Protein AF-A0AAV2SI05-F1 (afdb_monomer)

Mean predicted aligned error: 6.21 Å

InterPro domains:
  IPR000477 Reverse transcriptase domain [PF00078] (10-136)
  IPR000477 Reverse transcriptase domain [PS50878] (1-136)
  IPR043502 DNA/RNA polymerase superfamily [SSF56672] (26-183)

Foldseek 3Di:
DDQQPQDWDWDADPNDIDDIDGDNDAGDPPDPCRQVVQCVLCVCLVVLDPQWDWDDDRPDIDTDHDDPDQVCRQVVVQVSVQSSVVVCVVSVHDDPQVLAAAEAAD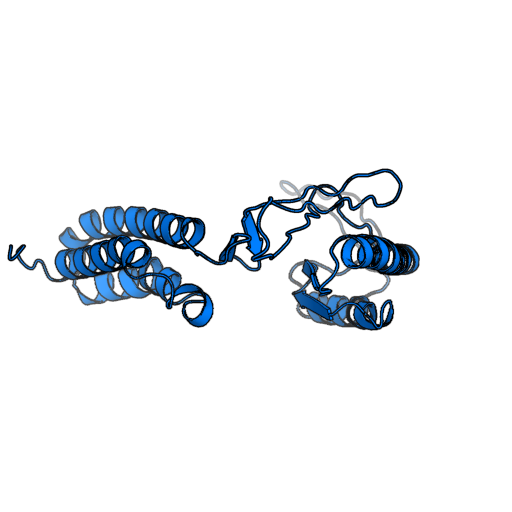PDPDPDDHFHADPNRTHHYDQWDQDPNQIAGSDRQSLVRLVVLLVQLVVLLVVLLVCLVPDALVVSVVSCVPRRVCSCVVVCVRNVPHDPVSCVSVVVSVVSSVCSSVVDDDDD

Radius of gyration: 23.99 Å; Cα contacts (8 Å, |Δi|>4): 205; chains: 1; bounding box: 52×50×66 Å

Secondary structure (DSSP, 8-state):
--SSSS-EE--EETTEEPPPEE--SS--TT-SSHHHHHHHHHGGGGGG-SSSEEEEETTEEEEE---SSHHHHHHHHHHHHHHHHHHHHHTTPPP-TTT-EE------TT------EETTEEPEE-SEEEETTEEEETT---HHHHHHHHHHHHHHHHHHHHHTTTS-HHHHHHHHIIIIIHHHHTTHHHHTTS-HHHHHHHHHHHHHHHHHHHT-----

pLDDT: mean 91.64, std 6.76, range [40.84, 97.75]

Sequence (220 aa):
MNFLKDRRYFVSVNGYLSDEKLSNIGVPQGSTLGPLSFLLYVNDITNCSQMLKFILFADDTTVLYENSNIIKLNDTLVNEINKVFEWFSANKLLLNLSKTNAMLFSNKRGNPKLEINIHNTPIEEKEVVTFLGVEIDNKLLWKNHIQHVCNKISKSIGILCYLRHHFPIDILRTIYMSLIYSYLNYCNVVWGSAYACHLKPLITLQKKSIRIMTKSLFNE

Organism: Meganyctiphanes norvegica (NCBI:txid48144)

Nearest PDB structures (foldseek):
  4z31-assembly1_B  TM=1.716E-01  e=8.130E+00  Homo sapiens

Structure (mmCIF, N/CA/C/O backbone):
data_AF-A0AAV2SI05-F1
#
_entry.id   AF-A0AAV2SI05-F1
#
loop_
_atom_site.group_PDB
_atom_site.id
_atom_site.type_symbol
_atom_site.label_atom_id
_atom_site.label_alt_id
_atom_site.label_comp_id
_atom_site.label_asym_id
_atom_site.label_entity_id
_atom_site.label_seq_id
_atom_site.pdbx_PDB_ins_code
_atom_site.Cartn_x
_atom_site.Cartn_y
_atom_site.Cartn_z
_atom_site.occupancy
_atom_site.B_iso_or_equiv
_atom_site.auth_seq_id
_atom_site.auth_comp_id
_atom_site.auth_asym_id
_atom_site.auth_atom_id
_atom_site.pdbx_PDB_model_num
ATOM 1 N N . MET A 1 1 ? -23.099 13.194 -26.862 1.00 52.00 1 MET A N 1
ATOM 2 C CA . MET A 1 1 ? -21.957 13.641 -26.036 1.00 52.00 1 MET A CA 1
ATOM 3 C C . MET A 1 1 ? -20.887 12.564 -26.125 1.00 52.00 1 MET A C 1
ATOM 5 O O . MET A 1 1 ? -21.181 11.426 -25.786 1.00 52.00 1 MET A O 1
ATOM 9 N N . ASN A 1 2 ? -19.716 12.864 -26.689 1.00 70.50 2 ASN A N 1
ATOM 10 C CA . ASN A 1 2 ? -18.633 11.886 -26.807 1.00 70.50 2 ASN A CA 1
ATOM 11 C C . ASN A 1 2 ? -17.783 11.948 -25.527 1.00 70.50 2 ASN A C 1
ATOM 13 O O . ASN A 1 2 ? -17.306 13.018 -25.166 1.00 70.50 2 ASN A O 1
ATOM 17 N N . PHE A 1 3 ? -17.626 10.832 -24.811 1.00 80.31 3 PHE A N 1
ATOM 18 C CA . PHE A 1 3 ? -16.961 10.820 -23.499 1.00 80.31 3 PHE A CA 1
ATOM 19 C C . PHE A 1 3 ? -15.472 11.219 -23.564 1.00 80.31 3 PHE A C 1
ATOM 21 O O . PHE A 1 3 ? -14.921 11.734 -22.589 1.00 80.31 3 PHE A O 1
ATOM 28 N N . LEU A 1 4 ? -14.821 11.009 -24.713 1.00 82.19 4 LEU A N 1
ATOM 29 C CA . LEU A 1 4 ? -13.381 11.233 -24.893 1.00 82.19 4 LEU A CA 1
ATOM 30 C C . LEU A 1 4 ? -13.039 12.367 -25.869 1.00 82.19 4 LEU A C 1
ATOM 32 O O . LEU A 1 4 ? -11.867 12.703 -26.004 1.00 82.19 4 LEU A O 1
ATOM 36 N N . LYS A 1 5 ? -14.024 12.955 -26.557 1.00 84.50 5 LYS A N 1
ATOM 37 C CA . LYS A 1 5 ? -13.781 13.978 -27.587 1.00 84.50 5 LYS A CA 1
ATOM 38 C C . LYS A 1 5 ? -14.618 15.222 -27.362 1.00 84.50 5 LYS A C 1
ATOM 40 O O . LYS A 1 5 ? -15.747 15.137 -26.887 1.00 84.50 5 LYS A O 1
ATOM 45 N N . ASP A 1 6 ? -14.041 16.349 -27.755 1.00 85.75 6 ASP A N 1
ATOM 46 C CA . ASP A 1 6 ? -14.664 17.669 -27.796 1.00 85.75 6 ASP A CA 1
ATOM 47 C C . ASP A 1 6 ? -15.253 18.113 -26.455 1.00 85.75 6 ASP A C 1
ATOM 49 O O . ASP A 1 6 ? -16.243 18.844 -26.393 1.00 85.75 6 ASP A O 1
ATOM 53 N N . ARG A 1 7 ? -14.636 17.666 -25.354 1.00 86.50 7 ARG A N 1
ATOM 54 C CA . ARG A 1 7 ? -15.059 18.083 -24.021 1.00 86.50 7 ARG A CA 1
ATOM 55 C C . ARG A 1 7 ? -14.566 19.482 -23.748 1.00 86.50 7 ARG A C 1
ATOM 57 O O . ARG A 1 7 ? -13.405 19.809 -24.003 1.00 86.50 7 ARG A O 1
ATOM 64 N N . ARG A 1 8 ? -15.436 20.265 -23.135 1.00 88.00 8 ARG A N 1
ATOM 65 C CA . ARG A 1 8 ? -15.140 21.627 -22.748 1.00 88.00 8 ARG A CA 1
ATOM 66 C C . ARG A 1 8 ? -15.340 21.820 -21.254 1.00 88.00 8 ARG A C 1
ATOM 68 O O . ARG A 1 8 ? -16.172 21.147 -20.649 1.00 88.00 8 ARG A O 1
ATOM 75 N N . TYR A 1 9 ? -14.529 22.681 -20.660 1.00 87.31 9 TYR A N 1
ATOM 76 C CA . TYR A 1 9 ? -14.551 22.968 -19.233 1.00 87.31 9 TYR A CA 1
ATOM 77 C C . TYR A 1 9 ? -14.381 24.465 -18.997 1.00 87.31 9 TYR A C 1
ATOM 79 O O . TYR A 1 9 ? -13.667 25.151 -19.727 1.00 87.31 9 TYR A O 1
ATOM 87 N N . PHE A 1 10 ? -15.034 24.950 -17.951 1.00 91.81 10 PHE A N 1
ATOM 88 C CA . PHE A 1 10 ? -14.929 26.308 -17.434 1.00 91.81 10 PHE A CA 1
ATOM 89 C C . PHE A 1 10 ? -14.977 26.236 -15.904 1.00 91.81 10 PHE A C 1
ATOM 91 O O . PHE A 1 10 ? -15.382 25.221 -15.330 1.00 91.81 10 PHE A O 1
ATOM 98 N N . VAL A 1 11 ? -14.548 27.298 -15.234 1.00 91.44 11 VAL A N 1
ATOM 99 C CA . VAL A 1 11 ? -14.574 27.411 -13.773 1.00 91.44 11 VAL A CA 1
ATOM 100 C C . VAL A 1 11 ? -15.622 28.448 -13.386 1.00 91.44 11 VAL A C 1
ATOM 102 O O . VAL A 1 11 ? -15.697 29.505 -14.004 1.00 91.44 11 VAL A O 1
ATOM 105 N N . SER A 1 12 ? -16.424 28.147 -12.364 1.00 94.00 12 SER A N 1
ATOM 106 C CA . SER A 1 12 ? -17.393 29.077 -11.780 1.00 94.00 12 SER A CA 1
ATOM 107 C C . SER A 1 12 ? -16.988 29.413 -10.348 1.00 94.00 12 SER A C 1
ATOM 109 O O . SER A 1 12 ? -16.947 28.518 -9.502 1.00 94.00 12 SER A O 1
ATOM 111 N N . VAL A 1 13 ? -16.716 30.687 -10.060 1.00 94.56 13 VAL A N 1
ATOM 112 C CA . VAL A 1 13 ? -16.402 31.175 -8.705 1.00 94.56 13 VAL A CA 1
ATOM 113 C C . VAL A 1 13 ? -17.284 32.377 -8.395 1.00 94.56 13 VAL A C 1
ATOM 115 O O . VAL A 1 13 ? -17.245 33.374 -9.107 1.00 94.56 13 VAL A O 1
ATOM 118 N N . ASN A 1 14 ? -18.082 32.295 -7.327 1.00 93.00 14 ASN A N 1
ATOM 119 C CA . ASN A 1 14 ? -18.960 33.382 -6.866 1.00 93.00 14 ASN A CA 1
ATOM 120 C C . ASN A 1 14 ? -19.858 33.984 -7.969 1.00 93.00 14 ASN A C 1
ATOM 122 O O . ASN A 1 14 ? -20.080 35.190 -8.001 1.00 93.00 14 ASN A O 1
ATOM 126 N N . GLY A 1 15 ? -20.356 33.150 -8.886 1.00 91.44 15 GLY A N 1
ATOM 127 C CA . GLY A 1 15 ? -21.217 33.580 -9.994 1.00 91.44 15 GLY A CA 1
ATOM 128 C C . GLY A 1 15 ? -20.479 34.122 -11.223 1.00 91.44 15 GLY A C 1
ATOM 129 O O . GLY A 1 15 ? -21.126 34.396 -12.229 1.00 91.44 15 GLY A O 1
ATOM 130 N N . TYR A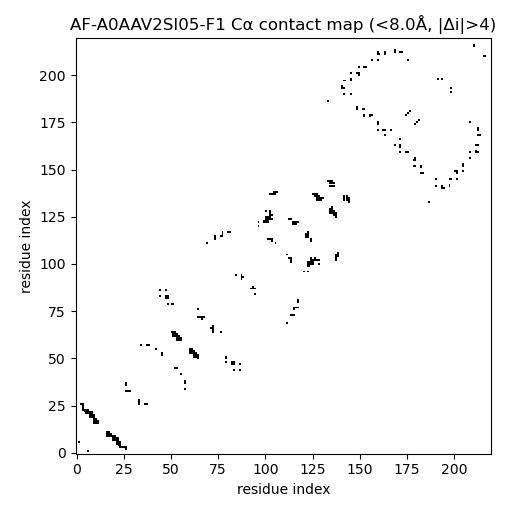 1 16 ? -19.148 34.227 -11.183 1.00 92.88 16 TYR A N 1
ATOM 131 C CA . TYR A 1 16 ? -18.326 34.557 -12.348 1.00 92.88 16 TYR A CA 1
ATOM 132 C C .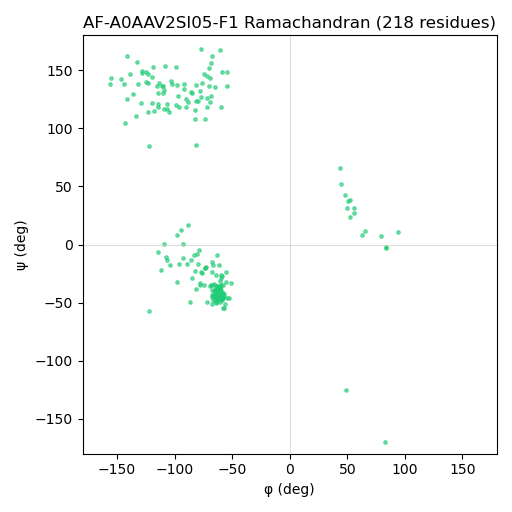 TYR A 1 16 ? -17.861 33.284 -13.050 1.00 92.88 16 TYR A C 1
ATOM 134 O O . TYR A 1 16 ? -17.380 32.351 -12.400 1.00 92.88 16 TYR A O 1
ATOM 142 N N . LEU A 1 17 ? -17.983 33.267 -14.376 1.00 95.06 17 LEU A N 1
ATOM 143 C CA . LEU A 1 17 ? -17.545 32.169 -15.234 1.00 95.06 17 LEU A CA 1
ATOM 144 C C . LEU A 1 17 ? -16.221 32.528 -15.912 1.00 95.06 17 LEU A C 1
ATOM 146 O O . LEU A 1 17 ? -16.045 33.655 -16.371 1.00 95.06 17 LEU A O 1
ATOM 150 N N . SER A 1 18 ? -15.301 31.568 -15.985 1.00 95.12 18 SER A N 1
ATOM 151 C CA . SER A 1 18 ? -14.116 31.678 -16.837 1.00 95.12 18 SER A CA 1
ATOM 152 C C . SER A 1 18 ? -14.460 31.422 -18.304 1.00 95.12 18 SER A C 1
ATOM 154 O O . SER A 1 18 ? -15.494 30.831 -18.615 1.00 95.12 18 SER A O 1
ATOM 156 N N . ASP A 1 19 ? -13.516 31.731 -19.192 1.00 94.75 19 ASP A N 1
ATOM 157 C CA . ASP A 1 19 ? -13.572 31.259 -20.573 1.00 94.75 19 ASP A CA 1
ATOM 158 C C . ASP A 1 19 ? -13.609 29.728 -20.642 1.00 94.75 19 ASP A C 1
ATOM 160 O O . ASP A 1 19 ? -13.033 29.016 -19.805 1.00 94.75 19 ASP A O 1
ATOM 164 N N . GLU A 1 20 ? -14.285 29.232 -21.674 1.00 92.44 20 GLU A N 1
ATOM 165 C CA . GLU A 1 20 ? -14.395 27.814 -21.972 1.00 92.44 20 GLU A CA 1
ATOM 166 C C . GLU A 1 20 ? -13.110 27.303 -22.645 1.00 92.44 20 GLU A C 1
ATOM 168 O O . GLU A 1 20 ? -12.601 27.896 -23.598 1.00 92.44 20 GLU A O 1
ATOM 173 N N . LYS A 1 21 ? -12.582 26.172 -22.169 1.00 90.44 21 LYS A N 1
ATOM 174 C CA . LYS A 1 21 ? -11.403 25.508 -22.741 1.00 90.44 21 LYS A CA 1
ATOM 175 C C . LYS A 1 21 ? -11.733 24.105 -23.219 1.00 90.44 21 LYS A C 1
ATOM 177 O O . LYS A 1 21 ? -12.500 23.389 -22.586 1.00 90.44 21 LYS A O 1
ATOM 182 N N . LEU A 1 22 ? -11.108 23.693 -24.318 1.00 89.62 22 LEU A N 1
ATOM 183 C CA . LEU A 1 22 ? -11.207 22.343 -24.871 1.00 89.62 22 LEU A CA 1
ATOM 184 C C . LEU A 1 22 ? -10.193 21.408 -24.186 1.00 89.62 22 LEU A C 1
ATOM 186 O O . LEU A 1 22 ? -9.011 21.741 -24.114 1.00 89.62 22 LEU A O 1
ATOM 190 N N . SER A 1 23 ? -10.620 20.232 -23.714 1.00 83.75 23 SER A N 1
ATOM 191 C CA . SER A 1 23 ? -9.721 19.169 -23.232 1.00 83.75 23 SER A CA 1
ATOM 192 C C . SER A 1 23 ? -10.112 17.804 -23.786 1.00 83.75 23 SER A C 1
ATOM 194 O O . SER A 1 23 ? -11.084 17.172 -23.363 1.00 83.75 23 SER A O 1
ATOM 196 N N . ASN A 1 24 ? -9.253 17.309 -24.672 1.00 84.06 24 ASN A N 1
ATOM 197 C CA . ASN A 1 24 ? -9.333 15.966 -25.241 1.00 84.06 24 ASN A CA 1
ATOM 198 C C . ASN A 1 24 ? -8.409 14.964 -24.522 1.00 84.06 24 ASN A C 1
ATOM 200 O O . ASN A 1 24 ? -8.237 13.847 -24.997 1.00 84.06 24 ASN A O 1
ATOM 204 N N . ILE A 1 25 ? -7.792 15.353 -23.398 1.00 85.38 25 ILE A N 1
ATOM 205 C CA . ILE A 1 25 ? -6.834 14.525 -22.652 1.00 85.38 25 ILE A CA 1
ATOM 206 C C . ILE A 1 25 ? -7.410 14.197 -21.272 1.00 85.38 25 ILE A C 1
ATOM 208 O O . ILE A 1 25 ? -7.980 15.056 -20.600 1.00 85.38 25 ILE A O 1
ATOM 212 N N . GLY A 1 26 ? -7.271 12.938 -20.854 1.00 85.12 26 GLY A N 1
ATOM 213 C CA . GLY A 1 26 ? -7.732 12.438 -19.557 1.00 85.12 26 GLY A CA 1
ATOM 214 C C . GLY A 1 26 ? -9.214 12.065 -19.528 1.00 85.12 26 GLY A C 1
ATOM 215 O O . GLY A 1 26 ? -9.892 12.027 -20.557 1.00 85.12 26 GLY A O 1
ATOM 216 N N . VAL A 1 27 ? -9.739 11.802 -18.337 1.00 87.75 27 VAL A N 1
ATOM 217 C CA . VAL A 1 27 ? -11.154 11.481 -18.089 1.00 87.75 27 VAL A CA 1
ATOM 218 C C . VAL A 1 27 ? -11.700 12.385 -16.982 1.00 87.75 27 VAL A C 1
ATOM 220 O O . VAL A 1 27 ? -10.930 12.779 -16.107 1.00 87.75 27 VAL A O 1
ATOM 223 N N . PRO A 1 28 ? -12.997 12.746 -16.979 1.00 85.12 28 PRO A N 1
ATOM 224 C CA . PRO A 1 28 ? -13.541 13.610 -15.939 1.00 85.12 28 PRO A CA 1
ATOM 225 C C . PRO A 1 28 ? -13.559 12.873 -14.595 1.00 85.12 28 PRO A C 1
ATOM 227 O O . PRO A 1 28 ? -14.108 11.770 -14.493 1.00 85.12 28 PRO A O 1
ATOM 230 N N . GLN A 1 29 ? -12.984 13.480 -13.557 1.00 83.69 29 GLN A N 1
ATOM 231 C CA . GLN A 1 29 ? -13.033 12.928 -12.205 1.00 83.69 29 GLN A CA 1
ATOM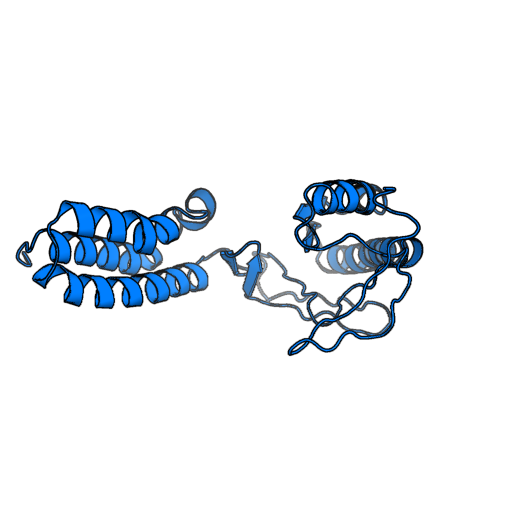 232 C C . GLN A 1 29 ? -14.485 12.911 -11.700 1.00 83.69 29 GLN A C 1
ATOM 234 O O . GLN A 1 29 ? -15.229 13.867 -11.900 1.00 83.69 29 GLN A O 1
ATOM 239 N N . GLY A 1 30 ? -14.903 11.804 -11.084 1.00 85.25 30 GLY A N 1
ATOM 240 C CA . GLY A 1 30 ? -16.292 11.597 -10.653 1.00 85.25 30 GLY A CA 1
ATOM 241 C C . GLY A 1 30 ? -17.230 11.077 -11.748 1.00 85.25 30 GLY A C 1
ATOM 242 O O . GLY A 1 30 ? -18.391 10.793 -11.465 1.00 85.25 30 GLY A O 1
ATOM 243 N N . SER A 1 31 ? -16.746 10.899 -12.984 1.00 89.00 31 SER A N 1
ATOM 244 C CA . SER A 1 31 ? -17.521 10.211 -14.021 1.00 89.00 31 SER A CA 1
ATOM 245 C C . SER A 1 31 ? -17.556 8.696 -13.798 1.00 89.00 31 SER A C 1
ATOM 247 O O . SER A 1 31 ? -16.581 8.095 -13.349 1.00 89.00 31 SER A O 1
ATOM 249 N N . THR A 1 32 ? -18.667 8.061 -14.176 1.00 88.88 32 THR A N 1
ATOM 250 C CA . THR A 1 32 ? -18.847 6.602 -14.082 1.00 88.88 32 THR A CA 1
ATOM 251 C C . THR A 1 32 ? -17.943 5.827 -15.046 1.00 88.88 32 THR A C 1
ATOM 253 O O . THR A 1 32 ? -17.448 4.760 -14.699 1.00 88.88 32 THR A O 1
ATOM 256 N N . LEU A 1 33 ? -17.687 6.369 -16.243 1.00 90.19 33 LEU A N 1
ATOM 257 C CA . LEU A 1 33 ? -16.847 5.738 -17.273 1.00 90.19 33 LEU A CA 1
ATOM 258 C C . LEU A 1 33 ? -15.350 6.035 -17.124 1.00 90.19 33 LEU A C 1
ATOM 260 O O . LEU A 1 33 ? -14.535 5.373 -17.772 1.00 90.19 33 LEU A O 1
ATOM 264 N N . GLY A 1 34 ? -14.976 7.016 -16.298 1.00 91.12 34 GLY A N 1
ATOM 265 C CA . GLY A 1 34 ? -13.585 7.419 -16.098 1.00 91.12 34 GLY A CA 1
ATOM 266 C C . GLY A 1 34 ? -12.694 6.269 -15.624 1.00 91.12 34 GLY A C 1
ATOM 267 O O . GLY A 1 34 ? -11.723 5.966 -16.319 1.00 91.12 34 GLY A O 1
ATOM 268 N N . PRO A 1 35 ? -13.040 5.578 -14.518 1.00 92.88 35 PRO A N 1
ATOM 269 C CA . PRO A 1 35 ? -12.254 4.454 -14.014 1.00 92.88 35 PRO A CA 1
ATOM 270 C C . PRO A 1 35 ? -12.078 3.331 -15.041 1.00 92.88 35 PRO A C 1
ATOM 272 O O . PRO A 1 35 ? -10.963 2.870 -15.256 1.00 92.88 35 PRO A O 1
ATOM 275 N N . LEU A 1 36 ? -13.152 2.932 -15.733 1.00 91.88 36 LEU A N 1
ATOM 276 C CA . LEU A 1 36 ? -13.086 1.880 -16.751 1.00 91.88 36 LEU A CA 1
ATOM 277 C C . LEU A 1 36 ? -12.177 2.275 -17.922 1.00 91.88 36 LEU A C 1
ATOM 279 O O . LEU A 1 36 ? -11.349 1.480 -18.356 1.00 91.88 36 LEU A O 1
ATOM 283 N N . SER A 1 37 ? -12.319 3.506 -18.416 1.00 91.31 37 SER A N 1
ATOM 284 C CA . SER A 1 37 ? -11.513 4.003 -19.537 1.00 91.31 37 SER A CA 1
ATOM 285 C C . SER A 1 37 ? -10.032 4.087 -19.170 1.00 91.31 37 SER A C 1
ATOM 287 O O . SER A 1 37 ? -9.181 3.766 -19.992 1.00 91.31 37 SER A O 1
ATOM 289 N N . PHE A 1 38 ? -9.726 4.481 -17.931 1.00 91.44 38 PHE A N 1
ATOM 290 C CA . PHE A 1 38 ? -8.360 4.481 -17.421 1.00 91.44 38 PHE A CA 1
ATOM 291 C C . PHE A 1 38 ? -7.791 3.060 -17.320 1.00 91.44 38 PHE A C 1
ATOM 293 O O . PHE A 1 38 ? -6.688 2.820 -17.793 1.00 91.44 38 PHE A O 1
ATOM 300 N N . LEU A 1 39 ? -8.552 2.099 -16.789 1.00 92.62 39 LEU A N 1
ATOM 301 C CA . LEU A 1 39 ? -8.103 0.705 -16.702 1.00 92.62 39 LEU A CA 1
ATOM 302 C C . LEU A 1 39 ? -7.818 0.104 -18.084 1.00 92.62 39 LEU A C 1
ATOM 304 O O . LEU A 1 39 ? -6.777 -0.514 -18.278 1.00 92.62 39 LEU A O 1
ATOM 308 N N . LEU A 1 40 ? -8.696 0.329 -19.067 1.00 92.44 40 LEU A N 1
ATOM 309 C CA . LEU A 1 40 ? -8.456 -0.109 -20.448 1.00 92.44 40 LEU A CA 1
ATOM 310 C C . LEU A 1 40 ? -7.188 0.505 -21.053 1.00 92.44 40 LEU A C 1
ATOM 312 O O . LEU A 1 40 ? -6.579 -0.115 -21.917 1.00 92.44 40 LEU A O 1
ATOM 316 N N . TYR A 1 41 ? -6.812 1.704 -20.609 1.00 92.50 41 TYR A N 1
ATOM 317 C CA . TYR A 1 41 ? -5.628 2.404 -21.085 1.00 92.50 41 TYR A CA 1
ATOM 318 C C . TYR A 1 41 ? -4.322 1.878 -20.488 1.00 92.50 41 TYR A C 1
ATOM 320 O O . TYR A 1 41 ? -3.309 1.903 -21.171 1.00 92.50 41 TYR A O 1
ATOM 328 N N . VAL A 1 42 ? -4.330 1.452 -19.219 1.00 94.50 42 VAL A N 1
ATOM 329 C CA . VAL A 1 42 ? -3.087 1.112 -18.503 1.00 94.50 42 VAL A CA 1
ATOM 330 C C . VAL A 1 42 ? -2.836 -0.382 -18.342 1.00 94.50 42 VAL A C 1
ATOM 332 O O . VAL A 1 42 ? -1.716 -0.779 -18.036 1.00 94.50 42 VAL A O 1
ATOM 335 N N . ASN A 1 43 ? -3.855 -1.226 -18.515 1.00 94.12 43 ASN A N 1
ATOM 336 C CA . ASN A 1 43 ? -3.761 -2.647 -18.172 1.00 94.12 43 ASN A CA 1
ATOM 337 C C . ASN A 1 43 ? -2.780 -3.450 -19.044 1.00 94.12 43 ASN A C 1
ATOM 339 O O . ASN A 1 43 ? -2.380 -4.538 -18.635 1.00 94.12 43 ASN A O 1
ATOM 343 N N . ASP A 1 44 ? -2.374 -2.955 -20.214 1.00 95.50 44 ASP A N 1
ATOM 344 C CA . ASP A 1 44 ? -1.377 -3.612 -21.067 1.00 95.50 44 ASP A CA 1
ATOM 345 C C . ASP A 1 44 ? 0.072 -3.385 -20.602 1.00 95.50 44 ASP A C 1
ATOM 347 O O . ASP A 1 44 ? 0.978 -4.022 -21.144 1.00 95.50 44 ASP A O 1
ATOM 351 N N . ILE A 1 45 ? 0.304 -2.566 -19.563 1.00 96.00 45 ILE A N 1
ATOM 352 C CA . ILE A 1 45 ? 1.628 -2.371 -18.943 1.00 96.00 45 ILE A CA 1
ATOM 353 C C . ILE A 1 45 ? 2.300 -3.692 -18.573 1.00 96.00 45 ILE A C 1
ATOM 355 O O . ILE A 1 45 ? 3.517 -3.823 -18.682 1.00 96.00 45 ILE A O 1
ATOM 359 N N . THR A 1 46 ? 1.525 -4.710 -18.196 1.00 96.19 46 THR A N 1
ATOM 360 C CA . THR A 1 46 ? 2.060 -6.023 -17.817 1.00 96.19 46 THR A CA 1
ATOM 361 C C . THR A 1 46 ? 2.810 -6.713 -18.953 1.00 96.19 46 THR A C 1
ATOM 363 O O . THR A 1 46 ? 3.579 -7.634 -18.704 1.00 96.19 46 THR A O 1
ATOM 366 N N . ASN A 1 47 ? 2.606 -6.278 -20.198 1.00 96.00 47 ASN A N 1
ATOM 367 C CA . ASN A 1 47 ? 3.257 -6.843 -21.374 1.00 96.00 47 ASN A CA 1
ATOM 368 C C . ASN A 1 47 ? 4.663 -6.271 -21.616 1.00 96.00 47 ASN A C 1
ATOM 370 O O . ASN A 1 47 ? 5.384 -6.795 -22.464 1.00 96.00 47 ASN A O 1
ATOM 374 N N . CYS A 1 48 ? 5.078 -5.220 -20.895 1.00 96.06 48 CYS A N 1
ATOM 375 C CA . CYS A 1 48 ? 6.404 -4.617 -21.083 1.00 96.06 48 CYS A CA 1
ATOM 376 C C . CYS A 1 48 ? 7.556 -5.485 -20.540 1.00 96.06 48 CYS A C 1
ATOM 378 O O . CYS A 1 48 ? 8.705 -5.311 -20.946 1.00 96.06 48 CYS A O 1
ATOM 380 N N . SER A 1 49 ? 7.264 -6.437 -19.649 1.00 96.69 49 SER A N 1
ATOM 381 C CA . SER A 1 49 ? 8.252 -7.343 -19.064 1.00 96.69 49 SER A CA 1
ATOM 382 C C . SER A 1 49 ? 7.666 -8.735 -18.858 1.00 96.69 49 SER A C 1
ATOM 384 O O . SER A 1 49 ? 6.551 -8.886 -18.375 1.00 96.69 49 SER A O 1
ATOM 386 N N . GLN A 1 50 ? 8.456 -9.763 -19.179 1.00 94.31 50 GLN A N 1
ATOM 387 C CA . GLN A 1 50 ? 8.126 -11.164 -18.887 1.00 94.31 50 GLN A CA 1
ATOM 388 C C . GLN A 1 50 ? 8.693 -11.639 -17.539 1.00 94.31 50 GLN A C 1
ATOM 390 O O . GLN A 1 50 ? 8.346 -12.723 -17.079 1.00 94.31 50 GLN A O 1
ATOM 395 N N . MET A 1 51 ? 9.590 -10.860 -16.924 1.00 96.38 51 MET A N 1
ATOM 396 C CA . MET A 1 51 ? 10.280 -11.236 -15.684 1.00 96.38 51 MET A CA 1
ATOM 397 C C . MET A 1 51 ? 9.622 -10.628 -14.445 1.00 96.38 51 MET A C 1
ATOM 399 O O . MET A 1 51 ? 9.653 -11.233 -13.374 1.00 96.38 51 MET A O 1
ATOM 403 N N . LEU A 1 52 ? 9.046 -9.432 -14.580 1.00 97.31 52 LEU A N 1
ATOM 404 C CA . LEU A 1 52 ? 8.379 -8.744 -13.483 1.00 97.31 52 LEU A CA 1
ATOM 405 C C . LEU A 1 52 ? 6.963 -9.281 -13.290 1.00 97.31 52 LEU A C 1
ATOM 407 O O . LEU A 1 52 ? 6.194 -9.440 -14.237 1.00 97.31 52 LEU A O 1
ATOM 411 N N . LYS A 1 53 ? 6.582 -9.481 -12.032 1.00 97.75 53 LYS A N 1
ATOM 412 C CA . LYS A 1 53 ? 5.185 -9.674 -11.654 1.00 97.75 53 LYS A CA 1
ATOM 413 C C . LYS A 1 53 ? 4.566 -8.319 -11.333 1.00 97.75 53 LYS A C 1
ATOM 415 O O . LYS A 1 53 ? 5.052 -7.612 -10.456 1.00 97.75 53 LYS A O 1
ATOM 420 N N . PHE A 1 54 ? 3.467 -7.995 -12.002 1.00 97.00 54 PHE A N 1
ATOM 421 C CA . PHE A 1 54 ? 2.742 -6.742 -11.809 1.00 97.00 54 PHE A CA 1
ATOM 422 C C . PHE A 1 54 ? 1.551 -6.928 -10.870 1.00 97.00 54 PHE A C 1
ATOM 424 O O . PHE A 1 54 ? 0.798 -7.898 -10.975 1.00 97.00 54 PHE A O 1
ATOM 431 N N . ILE A 1 55 ? 1.370 -5.971 -9.965 1.00 95.81 55 ILE A N 1
ATOM 432 C CA . ILE A 1 55 ? 0.165 -5.788 -9.160 1.00 95.81 55 ILE A CA 1
ATOM 433 C C . ILE A 1 55 ? -0.321 -4.367 -9.435 1.00 95.81 55 ILE A C 1
ATOM 435 O O . ILE A 1 55 ? 0.371 -3.403 -9.111 1.00 95.81 55 ILE A O 1
ATOM 439 N N . LEU A 1 56 ? -1.490 -4.256 -10.065 1.00 94.56 56 LEU A N 1
ATOM 440 C CA . LEU A 1 56 ? -2.077 -2.988 -10.490 1.00 94.56 56 LEU A CA 1
ATOM 441 C C . LEU A 1 56 ? -3.295 -2.664 -9.625 1.00 94.56 56 LEU A C 1
ATOM 443 O O . LEU A 1 56 ? -4.161 -3.521 -9.424 1.00 94.56 56 LEU A O 1
ATOM 447 N N . PHE A 1 57 ? -3.381 -1.429 -9.141 1.00 92.94 57 PHE A N 1
ATOM 448 C CA . PHE A 1 57 ? -4.558 -0.915 -8.452 1.00 92.94 57 PHE A CA 1
ATOM 449 C C . PHE A 1 57 ? -4.772 0.555 -8.808 1.00 92.94 57 PHE A C 1
ATOM 451 O O . PHE A 1 57 ? -4.069 1.426 -8.309 1.00 92.94 57 PHE A O 1
ATOM 458 N N . ALA A 1 58 ? -5.762 0.834 -9.659 1.00 89.88 58 ALA A N 1
ATOM 459 C CA . ALA A 1 58 ? -5.912 2.157 -10.264 1.00 89.88 58 ALA A CA 1
ATOM 460 C C . ALA A 1 58 ? -4.564 2.628 -10.852 1.00 89.88 58 ALA A C 1
ATOM 462 O O . ALA A 1 58 ? -4.001 1.916 -11.683 1.00 89.88 58 ALA A O 1
ATOM 463 N N . ASP A 1 59 ? -4.069 3.803 -10.465 1.00 88.00 59 ASP A N 1
ATOM 464 C CA . ASP A 1 59 ? -2.779 4.344 -10.897 1.00 88.00 59 ASP A CA 1
ATOM 465 C C . ASP A 1 59 ? -1.570 3.758 -10.148 1.00 88.00 59 ASP A C 1
ATOM 467 O O . ASP A 1 59 ? -0.446 3.840 -10.651 1.00 88.00 59 ASP A O 1
ATOM 471 N N . ASP A 1 60 ? -1.781 3.110 -8.999 1.00 90.81 60 ASP A N 1
ATOM 472 C CA . ASP A 1 60 ? -0.711 2.453 -8.254 1.00 90.81 60 ASP A CA 1
ATOM 473 C C . ASP A 1 60 ? -0.253 1.182 -8.986 1.00 90.81 60 ASP A C 1
ATOM 475 O O . ASP A 1 60 ? -0.997 0.213 -9.163 1.00 90.81 60 ASP A O 1
ATOM 479 N N . THR A 1 61 ? 1.019 1.174 -9.386 1.00 93.56 61 THR A N 1
ATOM 480 C CA . THR A 1 61 ? 1.685 0.030 -10.019 1.00 93.56 61 THR A CA 1
ATOM 481 C C . THR A 1 61 ? 2.784 -0.482 -9.105 1.00 93.56 61 THR A C 1
ATOM 483 O O . THR A 1 61 ? 3.717 0.245 -8.771 1.00 93.56 61 THR A O 1
ATOM 486 N N . THR A 1 62 ? 2.702 -1.750 -8.709 1.00 95.38 62 THR A N 1
ATOM 487 C CA . THR A 1 62 ? 3.764 -2.436 -7.964 1.00 95.38 62 THR A CA 1
ATOM 488 C C . THR A 1 62 ? 4.348 -3.550 -8.811 1.00 95.38 62 THR A C 1
ATOM 490 O O . THR A 1 62 ? 3.619 -4.381 -9.351 1.00 95.38 62 THR A O 1
ATOM 493 N N . VAL A 1 63 ? 5.675 -3.575 -8.905 1.00 95.88 63 VAL A N 1
ATOM 494 C CA . VAL A 1 63 ? 6.426 -4.620 -9.600 1.00 95.88 63 VAL A CA 1
ATOM 495 C C . VAL A 1 63 ? 7.188 -5.463 -8.591 1.00 95.88 63 VAL A C 1
ATOM 497 O O . VAL A 1 63 ? 7.778 -4.941 -7.646 1.00 95.88 63 VAL A O 1
ATOM 500 N N . LEU A 1 64 ? 7.159 -6.776 -8.781 1.00 96.69 64 LEU A N 1
ATOM 501 C CA . LEU A 1 64 ? 7.848 -7.746 -7.942 1.00 96.69 64 LEU A CA 1
ATOM 502 C C . LEU A 1 64 ? 8.791 -8.579 -8.802 1.00 96.69 64 LEU A C 1
ATOM 504 O O . LEU A 1 64 ? 8.432 -9.013 -9.897 1.00 96.69 64 LEU A O 1
ATOM 508 N N . TYR A 1 65 ? 9.979 -8.838 -8.273 1.00 97.00 65 TYR A N 1
ATOM 509 C CA . TYR A 1 65 ? 10.960 -9.729 -8.872 1.00 97.00 65 TYR A CA 1
ATOM 510 C C . TYR A 1 65 ? 11.741 -10.434 -7.770 1.00 97.00 65 TYR A C 1
ATOM 512 O O . TYR A 1 65 ? 12.054 -9.833 -6.741 1.00 97.00 65 TYR A O 1
ATOM 520 N N . GLU A 1 66 ? 12.059 -11.706 -7.987 1.00 95.25 66 GLU A N 1
ATOM 521 C CA . GLU A 1 66 ? 12.810 -12.516 -7.038 1.00 95.25 66 GLU A CA 1
ATOM 522 C C . GLU A 1 66 ? 14.045 -13.125 -7.695 1.00 95.25 66 GLU A C 1
ATOM 524 O O . GLU A 1 66 ? 14.026 -13.579 -8.838 1.00 95.25 66 GLU A O 1
ATOM 529 N N . ASN A 1 67 ? 15.149 -13.140 -6.953 1.00 94.56 67 ASN A N 1
ATOM 530 C CA . ASN A 1 67 ? 16.354 -13.848 -7.348 1.00 94.56 67 ASN A CA 1
ATOM 531 C C . ASN A 1 67 ? 17.179 -14.193 -6.105 1.00 94.56 67 ASN A C 1
ATOM 533 O O . ASN A 1 67 ? 17.276 -13.409 -5.159 1.00 94.56 67 ASN A O 1
ATOM 537 N N . SER A 1 68 ? 17.814 -15.363 -6.100 1.00 92.31 68 SER A N 1
ATOM 538 C CA . SER A 1 68 ? 18.646 -15.799 -4.977 1.00 92.31 68 SER A CA 1
ATOM 539 C C . SER A 1 68 ? 19.984 -15.056 -4.902 1.00 92.31 68 SER A C 1
ATOM 541 O O . SER A 1 68 ? 20.603 -15.020 -3.834 1.00 92.31 68 SER A O 1
ATOM 543 N N . ASN A 1 69 ? 20.445 -14.440 -5.994 1.00 92.44 69 ASN A N 1
ATOM 544 C CA . ASN A 1 69 ? 21.671 -13.648 -6.049 1.00 92.44 69 ASN A CA 1
ATOM 545 C C . ASN A 1 69 ? 21.331 -12.153 -6.132 1.00 92.44 69 ASN A C 1
ATOM 547 O O . ASN A 1 69 ? 20.698 -11.729 -7.087 1.00 92.44 69 ASN A O 1
ATOM 551 N N . ILE A 1 70 ? 21.791 -11.361 -5.157 1.00 90.94 70 ILE A N 1
ATOM 552 C CA . ILE A 1 70 ? 21.460 -9.931 -5.051 1.00 90.94 70 ILE A CA 1
ATOM 553 C C . ILE A 1 70 ? 22.020 -9.094 -6.206 1.00 90.94 70 ILE A C 1
ATOM 555 O O . ILE A 1 70 ? 21.358 -8.168 -6.650 1.00 90.94 70 ILE A O 1
ATOM 559 N N . ILE A 1 71 ? 23.198 -9.447 -6.727 1.00 91.69 71 ILE A N 1
ATOM 560 C CA . ILE A 1 71 ? 23.823 -8.727 -7.842 1.00 91.69 71 ILE A CA 1
ATOM 561 C C . ILE A 1 71 ? 22.978 -8.953 -9.098 1.00 91.69 71 ILE A C 1
ATOM 563 O O . ILE A 1 71 ? 22.483 -8.005 -9.693 1.00 91.69 71 ILE A O 1
ATOM 567 N N . LYS A 1 72 ? 22.679 -10.223 -9.413 1.00 94.38 72 LYS A N 1
ATOM 568 C CA . LYS A 1 72 ? 21.782 -10.567 -10.530 1.00 94.38 72 LYS A CA 1
ATOM 569 C C . LYS A 1 72 ? 20.380 -9.991 -10.346 1.00 94.38 72 LYS A C 1
ATOM 571 O O . LYS A 1 72 ? 19.750 -9.619 -11.333 1.00 94.38 72 LYS A O 1
ATOM 576 N N . LEU A 1 73 ? 19.887 -9.957 -9.104 1.00 94.69 73 LEU A N 1
ATOM 577 C CA . LEU A 1 73 ? 18.608 -9.348 -8.760 1.00 94.69 73 LEU A CA 1
ATOM 578 C C . LEU A 1 73 ? 18.606 -7.885 -9.185 1.00 94.69 73 LEU A C 1
ATOM 580 O O . LEU A 1 73 ? 17.730 -7.492 -9.946 1.00 94.69 73 LEU A O 1
ATOM 584 N N . ASN A 1 74 ? 19.600 -7.123 -8.725 1.00 93.88 74 ASN A N 1
ATOM 585 C CA . ASN A 1 74 ? 19.711 -5.695 -8.986 1.00 93.88 74 ASN A CA 1
ATOM 586 C C . ASN A 1 74 ? 19.879 -5.411 -10.484 1.00 93.88 74 ASN A C 1
ATOM 588 O O . ASN A 1 74 ? 19.097 -4.646 -11.041 1.00 93.88 74 ASN A O 1
ATOM 592 N N . ASP A 1 75 ? 20.810 -6.097 -11.155 1.00 93.62 75 ASP A N 1
ATOM 593 C CA . ASP A 1 75 ? 21.075 -5.905 -12.588 1.00 93.62 75 ASP A CA 1
ATOM 594 C C . ASP A 1 75 ? 19.830 -6.181 -13.441 1.00 93.62 75 ASP A C 1
ATOM 596 O O . ASP A 1 75 ? 19.475 -5.406 -14.331 1.00 93.62 75 ASP A O 1
ATOM 600 N N . THR A 1 76 ? 19.129 -7.282 -13.152 1.00 95.31 76 THR A N 1
ATOM 601 C CA . THR A 1 76 ? 17.901 -7.627 -13.880 1.00 95.31 76 THR A CA 1
ATOM 602 C C . THR A 1 76 ? 16.797 -6.619 -13.584 1.00 95.31 76 THR A C 1
ATOM 604 O O . THR A 1 76 ? 16.126 -6.158 -14.501 1.00 95.31 76 THR A O 1
ATOM 607 N N . LEU A 1 77 ? 16.613 -6.257 -12.314 1.00 95.06 77 LEU A N 1
ATOM 608 C CA . LEU A 1 77 ? 15.561 -5.341 -11.895 1.00 95.06 77 LEU A CA 1
ATOM 609 C C . LEU A 1 77 ? 15.732 -3.960 -12.541 1.00 95.06 77 LEU A C 1
ATOM 611 O O . LEU A 1 77 ? 14.755 -3.412 -13.040 1.00 95.06 77 LEU A O 1
ATOM 615 N N . VAL A 1 78 ? 16.959 -3.434 -12.607 1.00 93.62 78 VAL A N 1
ATOM 616 C CA . VAL A 1 78 ? 17.264 -2.170 -13.299 1.00 93.62 78 VAL A CA 1
ATOM 617 C C . VAL A 1 78 ? 16.909 -2.256 -14.786 1.00 93.62 78 VAL A C 1
ATOM 619 O O . VAL A 1 78 ? 16.230 -1.370 -15.307 1.00 93.62 78 VAL A O 1
ATOM 622 N N . ASN A 1 79 ? 17.303 -3.338 -15.463 1.00 94.00 79 ASN A N 1
ATOM 623 C CA . ASN A 1 79 ? 16.991 -3.531 -16.882 1.00 94.00 79 ASN A CA 1
ATOM 624 C C . ASN A 1 79 ? 15.480 -3.614 -17.146 1.00 94.00 79 ASN A C 1
ATOM 626 O O . ASN A 1 79 ? 14.984 -2.991 -18.084 1.00 94.00 79 ASN A O 1
ATOM 630 N N . GLU A 1 80 ? 14.734 -4.348 -16.321 1.00 95.75 80 GLU A N 1
ATOM 631 C CA . GLU A 1 80 ? 13.289 -4.502 -16.509 1.00 95.75 80 GLU A CA 1
ATOM 632 C C . GLU A 1 80 ? 12.502 -3.241 -16.121 1.00 95.75 80 GLU A C 1
ATOM 634 O O . GLU A 1 80 ? 11.532 -2.898 -16.793 1.00 95.75 80 GLU A O 1
ATOM 639 N N . ILE A 1 81 ? 12.933 -2.499 -15.096 1.00 94.00 81 ILE A N 1
ATOM 640 C CA . ILE A 1 81 ? 12.324 -1.212 -14.728 1.00 94.00 81 ILE A CA 1
ATOM 641 C C . ILE A 1 81 ? 12.480 -0.180 -15.856 1.00 94.00 81 ILE A C 1
ATOM 643 O O . ILE A 1 81 ? 11.555 0.597 -16.096 1.00 94.00 81 ILE A O 1
ATOM 647 N N . ASN A 1 82 ? 13.595 -0.190 -16.594 1.00 92.81 82 ASN A N 1
ATOM 648 C CA . ASN A 1 82 ? 13.753 0.688 -17.757 1.00 92.81 82 ASN A CA 1
ATOM 649 C C . ASN A 1 82 ? 12.700 0.400 -18.842 1.00 92.81 82 ASN A C 1
ATOM 651 O O . ASN A 1 82 ? 12.142 1.340 -19.401 1.00 92.81 82 ASN A O 1
ATOM 655 N N . LYS A 1 83 ? 12.325 -0.868 -19.070 1.00 95.19 83 LYS A N 1
ATOM 656 C CA . LYS A 1 83 ? 11.229 -1.222 -19.997 1.00 95.19 83 LYS A CA 1
ATOM 657 C C . LYS A 1 83 ? 9.874 -0.698 -19.520 1.00 95.19 83 LYS A C 1
ATOM 659 O O . LYS A 1 83 ? 9.074 -0.219 -20.321 1.00 95.19 83 LYS A O 1
ATOM 664 N N . VAL A 1 84 ? 9.621 -0.757 -18.210 1.00 95.00 84 VAL A N 1
ATOM 665 C CA . VAL A 1 84 ? 8.411 -0.175 -17.602 1.00 95.00 84 VAL A CA 1
ATOM 666 C C . VAL A 1 84 ? 8.374 1.336 -17.848 1.00 95.00 84 VAL A C 1
ATOM 668 O O . VAL A 1 84 ? 7.341 1.881 -18.239 1.00 95.00 84 VAL A O 1
ATOM 671 N N . PHE A 1 85 ? 9.506 2.018 -17.671 1.00 92.81 85 PHE A N 1
ATOM 672 C CA . PHE A 1 85 ? 9.624 3.451 -17.936 1.00 92.81 85 PHE A CA 1
ATOM 673 C C . PHE A 1 85 ? 9.412 3.801 -19.420 1.00 92.81 85 PHE A C 1
ATOM 675 O O . PHE A 1 85 ? 8.707 4.766 -19.737 1.00 92.81 85 PHE A O 1
ATOM 682 N N . GLU A 1 86 ? 9.975 3.012 -20.336 1.00 93.88 86 GLU A N 1
ATOM 683 C CA . GLU A 1 86 ? 9.740 3.150 -21.777 1.00 93.88 86 GLU A CA 1
ATOM 684 C C . GLU A 1 86 ? 8.256 2.985 -22.123 1.00 93.88 86 GLU A C 1
ATOM 686 O O . GLU A 1 86 ? 7.720 3.786 -22.892 1.00 93.88 86 GLU A O 1
ATOM 691 N N . TRP A 1 87 ? 7.562 2.021 -21.507 1.00 96.06 87 TRP A N 1
ATOM 692 C CA . TRP A 1 87 ? 6.119 1.844 -21.691 1.00 96.06 87 TRP A CA 1
ATOM 693 C C . TRP A 1 87 ? 5.325 3.064 -21.201 1.00 96.06 87 TRP A C 1
ATOM 695 O O . TRP A 1 87 ? 4.452 3.549 -21.927 1.00 96.06 87 TRP A O 1
ATOM 705 N N . PHE A 1 88 ? 5.647 3.620 -20.023 1.00 94.25 88 PHE A N 1
ATOM 706 C CA . PHE A 1 88 ? 5.012 4.856 -19.538 1.00 94.25 88 PHE A CA 1
ATOM 707 C C . PHE A 1 88 ? 5.225 6.008 -20.530 1.00 94.25 88 PHE A C 1
ATOM 709 O O . PHE A 1 88 ? 4.277 6.710 -20.890 1.00 94.25 88 PHE A O 1
ATOM 716 N N . SER A 1 89 ? 6.450 6.150 -21.037 1.00 93.25 89 SER A N 1
ATOM 717 C CA . SER A 1 89 ? 6.821 7.198 -21.992 1.00 93.25 89 SER A CA 1
ATOM 718 C C . SER A 1 89 ? 6.099 7.047 -23.337 1.00 93.25 89 SER A C 1
ATOM 720 O O . SER A 1 89 ? 5.559 8.027 -23.860 1.00 93.25 89 SER A O 1
ATOM 722 N N . ALA A 1 90 ? 6.020 5.825 -23.874 1.00 95.25 90 ALA A N 1
ATOM 723 C CA . ALA A 1 90 ? 5.280 5.504 -25.098 1.00 95.25 90 ALA A CA 1
ATOM 724 C C . ALA A 1 90 ? 3.779 5.816 -24.959 1.00 95.25 90 ALA A C 1
ATOM 726 O O . ALA A 1 90 ? 3.161 6.341 -25.887 1.00 95.25 90 ALA A O 1
ATOM 727 N N . ASN A 1 91 ? 3.223 5.589 -23.767 1.00 94.25 91 ASN A N 1
ATOM 728 C CA . ASN A 1 91 ? 1.846 5.920 -23.409 1.00 94.25 91 ASN A CA 1
ATOM 729 C C . ASN A 1 91 ? 1.688 7.351 -22.866 1.00 94.25 91 ASN A C 1
ATOM 731 O O . ASN A 1 91 ? 0.678 7.667 -22.246 1.00 94.25 91 ASN A O 1
ATOM 735 N N . LYS A 1 92 ? 2.649 8.261 -23.074 1.00 93.56 92 LYS A N 1
ATOM 736 C CA . LYS A 1 92 ? 2.554 9.674 -22.641 1.00 93.56 92 LYS A CA 1
ATOM 737 C C . LYS A 1 92 ? 2.138 9.851 -21.170 1.00 93.56 92 LYS A C 1
ATOM 739 O O . LYS A 1 92 ? 1.466 10.822 -20.816 1.00 93.56 92 LYS A O 1
ATOM 744 N N . LEU A 1 93 ? 2.525 8.905 -20.323 1.00 92.44 93 LEU A N 1
ATOM 745 C CA . LEU A 1 93 ? 2.307 8.913 -18.887 1.00 92.44 93 LEU A CA 1
ATOM 746 C C . LEU A 1 93 ? 3.619 9.290 -18.200 1.00 92.44 93 LEU A C 1
ATOM 748 O O . LEU A 1 93 ? 4.700 8.871 -18.608 1.00 92.44 93 LEU A O 1
ATOM 752 N N . LEU A 1 94 ? 3.523 10.090 -17.142 1.00 90.19 94 LEU A N 1
ATOM 753 C CA . LEU A 1 94 ? 4.683 10.502 -16.360 1.00 90.19 94 LEU A CA 1
ATOM 754 C C . LEU A 1 94 ? 4.783 9.636 -15.109 1.00 90.19 94 LEU A C 1
ATOM 756 O O . LEU A 1 94 ? 3.886 9.657 -14.265 1.00 90.19 94 LEU A O 1
ATOM 760 N N . LEU A 1 95 ? 5.895 8.915 -14.970 1.00 88.69 95 LEU A N 1
ATOM 761 C CA . LEU A 1 95 ? 6.204 8.197 -13.741 1.00 88.69 95 LEU A CA 1
ATOM 762 C C . LEU A 1 95 ? 6.579 9.199 -12.642 1.00 88.69 95 LEU A C 1
ATOM 764 O O . LEU A 1 95 ? 7.488 10.016 -12.803 1.00 88.69 95 LEU A O 1
ATOM 768 N N . ASN A 1 96 ? 5.898 9.124 -11.501 1.00 89.50 96 ASN A N 1
ATOM 769 C CA . ASN A 1 96 ? 6.211 9.971 -10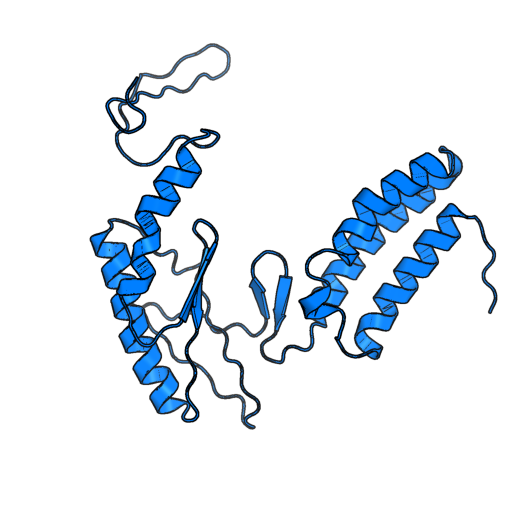.358 1.00 89.50 96 ASN A CA 1
ATOM 770 C C . ASN A 1 96 ? 7.390 9.390 -9.562 1.00 89.50 96 ASN A C 1
ATOM 772 O O . ASN A 1 96 ? 7.204 8.662 -8.583 1.00 89.50 96 ASN A O 1
ATOM 776 N N . LEU A 1 97 ? 8.609 9.725 -9.986 1.00 89.31 97 LEU A N 1
ATOM 777 C CA . LEU A 1 97 ? 9.841 9.220 -9.373 1.00 89.31 97 LEU A CA 1
ATOM 778 C C . LEU A 1 97 ? 9.976 9.596 -7.890 1.00 89.31 97 LEU A C 1
ATOM 780 O O . LEU A 1 97 ? 10.495 8.798 -7.124 1.00 89.31 97 LEU A O 1
ATOM 784 N N . SER A 1 98 ? 9.450 10.746 -7.447 1.00 88.12 98 SER A N 1
ATOM 785 C CA . SER A 1 98 ? 9.540 11.154 -6.032 1.00 88.12 98 SER A CA 1
ATOM 786 C C . SER A 1 98 ? 8.613 10.368 -5.103 1.00 88.12 98 SER A C 1
ATOM 788 O O . SER A 1 98 ? 8.838 10.329 -3.894 1.00 88.12 98 SER A O 1
ATOM 790 N N . LYS A 1 99 ? 7.566 9.736 -5.648 1.00 89.31 99 LYS A N 1
ATOM 791 C CA . LYS A 1 99 ? 6.692 8.815 -4.906 1.00 89.31 99 LYS A CA 1
ATOM 792 C C . LYS A 1 99 ? 7.085 7.348 -5.075 1.00 89.31 99 LYS A C 1
ATOM 794 O O . LYS A 1 99 ? 6.636 6.518 -4.286 1.00 89.31 99 LYS A O 1
ATOM 799 N N . THR A 1 100 ? 7.895 7.034 -6.082 1.00 92.44 100 THR A N 1
ATOM 800 C CA . THR A 1 100 ? 8.343 5.671 -6.374 1.00 92.44 100 THR A CA 1
ATOM 801 C C . THR A 1 100 ? 9.434 5.278 -5.386 1.00 92.44 100 THR A C 1
ATOM 803 O O . THR A 1 100 ? 10.415 5.995 -5.231 1.00 92.44 100 THR A O 1
ATOM 806 N N . ASN A 1 101 ? 9.266 4.140 -4.716 1.00 94.12 101 ASN A N 1
ATOM 807 C CA . ASN A 1 101 ? 10.237 3.618 -3.755 1.00 94.12 101 ASN A CA 1
ATOM 808 C C . ASN A 1 101 ? 10.487 2.136 -4.035 1.00 94.12 101 ASN A C 1
ATOM 810 O O . ASN A 1 101 ? 9.627 1.455 -4.598 1.00 94.12 101 ASN A O 1
ATOM 814 N N . ALA A 1 102 ? 11.633 1.634 -3.593 1.00 95.06 102 ALA A N 1
ATOM 815 C CA . ALA A 1 102 ? 11.969 0.218 -3.619 1.00 95.06 102 ALA A CA 1
ATOM 816 C C . ALA A 1 102 ? 11.940 -0.365 -2.201 1.00 95.06 102 ALA A C 1
ATOM 818 O O . ALA A 1 102 ? 12.152 0.343 -1.220 1.00 95.06 102 ALA A O 1
ATOM 819 N N . MET A 1 103 ? 11.694 -1.667 -2.084 1.00 95.38 103 MET A N 1
ATOM 820 C CA . MET A 1 103 ? 11.794 -2.395 -0.820 1.00 95.38 103 MET A CA 1
ATOM 821 C C . MET A 1 103 ? 12.387 -3.773 -1.090 1.00 95.38 103 MET A C 1
ATOM 823 O O . MET A 1 103 ? 11.857 -4.531 -1.904 1.00 95.38 103 MET A O 1
ATOM 827 N N . LEU A 1 104 ? 13.472 -4.109 -0.393 1.00 95.19 104 LEU A N 1
ATOM 828 C CA . LEU A 1 104 ? 14.096 -5.422 -0.487 1.00 95.19 104 LEU A CA 1
ATOM 829 C C . LEU A 1 104 ? 13.619 -6.346 0.634 1.00 95.19 104 LEU A C 1
ATOM 831 O O . LEU A 1 104 ? 13.912 -6.125 1.808 1.00 95.19 104 LEU A O 1
ATOM 835 N N . PHE A 1 105 ? 12.982 -7.453 0.265 1.00 94.12 105 PHE A N 1
ATOM 836 C CA . PHE A 1 105 ? 12.693 -8.543 1.194 1.00 94.12 105 PHE A CA 1
ATOM 837 C C . PHE A 1 105 ? 13.846 -9.548 1.193 1.00 94.12 105 PHE A C 1
ATOM 839 O O . PHE A 1 105 ? 14.160 -10.156 0.169 1.00 94.12 105 PHE A O 1
ATOM 846 N N . SER A 1 106 ? 14.504 -9.737 2.340 1.00 91.00 106 SER A N 1
ATOM 847 C CA . SER A 1 106 ? 15.607 -10.696 2.456 1.00 91.00 106 SER A CA 1
ATOM 848 C C . SER A 1 106 ? 15.830 -11.182 3.886 1.00 91.00 106 SER A C 1
ATOM 850 O O . SER A 1 106 ? 15.877 -10.396 4.838 1.00 91.00 106 SER A O 1
ATOM 852 N N . ASN A 1 107 ? 16.070 -12.491 4.010 1.00 87.06 107 ASN A N 1
ATOM 853 C CA . ASN A 1 107 ? 16.516 -13.148 5.243 1.00 87.06 107 ASN A CA 1
ATOM 854 C C . ASN A 1 107 ? 18.048 -13.258 5.339 1.00 87.06 107 ASN A C 1
ATOM 856 O O . ASN A 1 107 ? 18.569 -13.814 6.308 1.00 87.06 107 ASN A O 1
ATOM 860 N N . LYS A 1 108 ? 18.793 -12.757 4.343 1.00 84.81 108 LYS A N 1
ATOM 861 C CA . LYS A 1 108 ? 20.260 -12.794 4.368 1.00 84.81 108 LYS A CA 1
ATOM 862 C C . LYS A 1 108 ? 20.810 -11.848 5.435 1.00 84.81 108 LYS A C 1
ATOM 864 O O . LYS A 1 108 ? 20.298 -10.750 5.646 1.00 84.81 108 LYS A O 1
ATOM 869 N N . ARG A 1 109 ? 21.891 -12.281 6.085 1.00 78.44 109 ARG A N 1
ATOM 870 C CA . ARG A 1 109 ? 22.673 -11.442 7.003 1.00 78.44 109 ARG A CA 1
ATOM 871 C C . ARG A 1 109 ? 23.428 -10.371 6.208 1.00 78.44 109 ARG A C 1
ATOM 873 O O . ARG A 1 109 ? 23.775 -10.602 5.054 1.00 78.44 109 ARG A O 1
ATOM 880 N N . GLY A 1 110 ? 23.700 -9.232 6.841 1.00 77.62 110 GLY A N 1
ATOM 881 C CA . GLY A 1 110 ? 24.513 -8.160 6.254 1.00 77.62 110 GLY A CA 1
ATOM 882 C C . GLY A 1 110 ? 23.739 -7.051 5.539 1.00 77.62 110 GLY A C 1
ATOM 883 O O . GLY A 1 110 ? 24.382 -6.245 4.885 1.00 77.62 110 GLY A O 1
ATOM 884 N N . ASN A 1 111 ? 22.405 -6.997 5.678 1.00 77.75 111 ASN A N 1
ATOM 885 C CA . ASN A 1 111 ? 21.538 -5.937 5.140 1.00 77.75 111 ASN A CA 1
ATOM 886 C C . ASN A 1 111 ? 21.898 -5.551 3.694 1.00 77.75 111 ASN A C 1
ATOM 888 O O . ASN A 1 111 ? 22.384 -4.441 3.463 1.00 77.75 111 ASN A O 1
ATOM 892 N N . PRO A 1 112 ? 21.710 -6.478 2.731 1.00 85.50 112 PRO A N 1
ATOM 893 C CA . PRO A 1 112 ? 21.897 -6.152 1.322 1.00 85.50 112 PRO A CA 1
ATOM 894 C C . PRO A 1 112 ? 21.042 -4.938 0.953 1.00 85.50 112 PRO A C 1
ATOM 896 O O . PRO A 1 112 ? 19.966 -4.763 1.520 1.00 85.50 112 PRO A O 1
ATOM 899 N N . LYS A 1 113 ? 21.527 -4.133 0.011 1.00 87.19 113 LYS A N 1
ATOM 900 C CA . LYS A 1 113 ? 20.828 -2.953 -0.497 1.00 87.19 113 LYS A CA 1
ATOM 901 C C . LYS A 1 113 ? 20.545 -3.097 -1.981 1.00 87.19 113 LYS A C 1
ATOM 903 O O . LYS A 1 113 ? 21.271 -3.806 -2.686 1.00 87.19 113 LYS A O 1
ATOM 908 N N . LEU A 1 114 ? 19.491 -2.431 -2.423 1.00 90.25 114 LEU A N 1
ATOM 909 C CA . LEU A 1 114 ? 19.180 -2.229 -3.828 1.00 90.25 114 LEU A CA 1
ATOM 910 C C . LEU A 1 114 ? 19.798 -0.915 -4.295 1.00 90.25 114 LEU A C 1
ATOM 912 O O . LEU A 1 114 ? 19.732 0.102 -3.609 1.00 90.25 114 LEU A O 1
ATOM 916 N N . GLU A 1 115 ? 20.368 -0.936 -5.492 1.00 89.88 115 GLU A N 1
ATOM 917 C CA . GLU A 1 115 ? 20.912 0.250 -6.146 1.00 89.88 115 GLU A CA 1
ATOM 918 C C . GLU A 1 115 ? 20.198 0.398 -7.484 1.00 89.88 115 GLU A C 1
ATOM 920 O O . GLU A 1 115 ? 20.651 -0.108 -8.513 1.00 89.88 115 GLU A O 1
ATOM 925 N N . ILE A 1 116 ? 19.030 1.043 -7.445 1.00 89.69 116 ILE A N 1
ATOM 926 C CA . ILE A 1 116 ? 18.164 1.219 -8.609 1.00 89.69 116 ILE A CA 1
ATOM 927 C C . ILE A 1 116 ? 18.202 2.684 -9.029 1.00 89.69 116 ILE A C 1
ATOM 929 O O . ILE A 1 116 ? 17.743 3.562 -8.299 1.00 89.69 116 ILE A O 1
ATOM 933 N N . ASN A 1 117 ? 18.703 2.930 -10.237 1.00 88.50 117 ASN A N 1
ATOM 934 C CA . ASN A 1 117 ? 18.764 4.255 -10.841 1.00 88.50 117 ASN A CA 1
ATOM 935 C C . ASN A 1 117 ? 17.961 4.260 -12.145 1.00 88.50 117 ASN A C 1
ATOM 937 O O . ASN A 1 117 ? 18.279 3.506 -13.064 1.00 88.50 117 ASN A O 1
ATOM 941 N N . ILE A 1 118 ? 16.960 5.136 -12.246 1.00 85.38 118 ILE A N 1
ATOM 942 C CA . ILE A 1 118 ? 16.195 5.370 -13.480 1.00 85.38 118 ILE A CA 1
ATOM 943 C C . ILE A 1 118 ? 16.625 6.723 -14.044 1.00 85.38 118 ILE A C 1
ATOM 945 O O . ILE A 1 118 ? 16.415 7.744 -13.394 1.00 85.38 118 ILE A O 1
ATOM 949 N N . HIS A 1 119 ? 17.226 6.753 -15.238 1.00 81.38 119 HIS A N 1
ATOM 950 C CA . HIS A 1 119 ? 17.651 7.992 -15.917 1.00 81.38 119 HIS A CA 1
ATOM 951 C C . HIS A 1 119 ? 18.367 9.003 -14.993 1.00 81.38 119 HIS A C 1
ATOM 953 O O . HIS A 1 119 ? 17.994 10.172 -14.918 1.00 81.38 119 HIS A O 1
ATOM 959 N N . ASN A 1 120 ? 19.393 8.545 -14.266 1.00 83.69 120 ASN A N 1
ATOM 960 C CA . ASN A 1 120 ? 20.168 9.326 -13.283 1.00 83.69 120 ASN A CA 1
ATOM 961 C C . ASN A 1 120 ? 19.392 9.798 -12.041 1.00 83.69 120 ASN A C 1
ATOM 963 O O . ASN A 1 120 ? 19.912 10.595 -11.262 1.00 83.69 120 ASN A O 1
ATOM 967 N N . THR A 1 121 ? 18.180 9.293 -11.822 1.00 88.44 121 THR A N 1
ATOM 968 C CA . THR A 1 121 ? 17.418 9.519 -10.593 1.00 88.44 121 THR A CA 1
ATOM 969 C C . THR A 1 121 ? 17.458 8.247 -9.742 1.00 88.44 121 THR A C 1
ATOM 971 O O . THR A 1 121 ? 16.925 7.220 -10.177 1.00 88.44 121 THR A O 1
ATOM 974 N N . PRO A 1 122 ? 18.095 8.271 -8.558 1.00 91.31 122 PRO A N 1
ATOM 975 C CA . PRO A 1 122 ? 18.095 7.125 -7.658 1.00 91.31 122 PRO A CA 1
ATOM 976 C C . PRO A 1 122 ? 16.706 6.920 -7.049 1.00 91.31 122 PRO A C 1
ATOM 978 O O . PRO A 1 122 ? 16.063 7.881 -6.620 1.00 91.31 122 PRO A O 1
ATOM 981 N N . ILE A 1 123 ? 16.253 5.669 -6.993 1.00 93.31 123 ILE A N 1
ATOM 982 C CA . ILE A 1 123 ? 15.037 5.297 -6.266 1.00 93.31 123 ILE A CA 1
ATOM 983 C C . ILE A 1 123 ? 15.397 5.051 -4.803 1.00 93.31 123 ILE A C 1
ATOM 985 O O . ILE A 1 123 ? 16.327 4.308 -4.493 1.00 93.31 123 ILE A O 1
ATOM 989 N N . GLU A 1 124 ? 14.628 5.650 -3.897 1.00 93.69 124 GLU A N 1
ATOM 990 C CA . GLU A 1 124 ? 14.802 5.455 -2.462 1.00 93.69 124 GLU A CA 1
ATOM 991 C C . GLU A 1 124 ? 14.397 4.029 -2.054 1.00 93.69 124 GLU A C 1
ATOM 993 O O . GLU A 1 124 ? 13.257 3.604 -2.268 1.00 93.69 124 GLU A O 1
ATOM 998 N N . GLU A 1 125 ? 15.319 3.290 -1.434 1.00 94.50 125 GLU A N 1
ATOM 999 C CA . GLU A 1 125 ? 14.998 2.039 -0.747 1.00 94.50 125 GLU A CA 1
ATOM 1000 C C . GLU A 1 125 ? 14.412 2.345 0.639 1.00 94.50 125 GLU A C 1
ATOM 1002 O O . GLU A 1 125 ? 15.048 3.003 1.465 1.00 94.50 125 GLU A O 1
ATOM 1007 N N . LYS A 1 126 ? 13.202 1.847 0.910 1.00 94.50 126 LYS A N 1
ATOM 1008 C CA . LYS A 1 126 ? 12.492 2.030 2.179 1.00 94.50 126 LYS A CA 1
ATOM 1009 C C . LYS A 1 126 ? 12.333 0.719 2.926 1.00 94.50 126 LYS A C 1
ATOM 1011 O O . LYS A 1 126 ? 11.947 -0.303 2.365 1.00 94.50 126 LYS A O 1
ATOM 1016 N N . GLU A 1 127 ? 12.532 0.787 4.238 1.00 94.00 127 GLU A N 1
ATOM 1017 C CA . GLU A 1 127 ? 12.257 -0.334 5.140 1.00 94.00 127 GLU A CA 1
ATOM 1018 C C . GLU A 1 127 ? 10.765 -0.513 5.414 1.00 94.00 127 GLU A C 1
ATOM 1020 O O . GLU A 1 127 ? 10.353 -1.615 5.757 1.00 94.00 127 GLU A O 1
ATOM 1025 N N . VAL A 1 128 ? 9.963 0.551 5.271 1.00 96.00 128 VAL A N 1
ATOM 1026 C CA . VAL A 1 128 ? 8.508 0.540 5.468 1.00 96.00 128 VAL A CA 1
ATOM 1027 C C . VAL A 1 128 ? 7.829 1.317 4.346 1.00 96.00 128 VAL A C 1
ATOM 1029 O O . VAL A 1 128 ? 8.184 2.465 4.076 1.00 96.00 128 VAL A O 1
ATOM 1032 N N . VAL A 1 129 ? 6.830 0.707 3.711 1.00 95.25 129 VAL A N 1
ATOM 1033 C CA . VAL A 1 129 ? 6.042 1.304 2.623 1.00 95.25 129 VAL A CA 1
ATOM 1034 C C . VAL A 1 129 ? 4.562 1.087 2.905 1.00 95.25 129 VAL A C 1
ATOM 1036 O O . VAL A 1 129 ? 4.147 0.019 3.348 1.00 95.25 129 VAL A O 1
ATOM 1039 N N . THR A 1 130 ? 3.745 2.110 2.654 1.00 94.56 130 THR A N 1
ATOM 1040 C CA . THR A 1 130 ? 2.287 1.964 2.669 1.00 94.56 130 THR A CA 1
ATOM 1041 C C . THR A 1 130 ? 1.828 1.402 1.331 1.00 94.56 130 THR A C 1
ATOM 1043 O O . THR A 1 130 ? 1.965 2.062 0.306 1.00 94.56 130 THR A O 1
ATOM 1046 N N . PHE A 1 131 ? 1.256 0.204 1.350 1.00 93.94 131 PHE A N 1
ATOM 1047 C CA . PHE A 1 131 ? 0.682 -0.453 0.184 1.00 93.94 131 PHE A CA 1
ATOM 1048 C C . PHE A 1 131 ? -0.815 -0.658 0.419 1.00 93.94 131 PHE A C 1
ATOM 1050 O O . PHE A 1 131 ? -1.207 -1.361 1.351 1.00 93.94 131 PHE A O 1
ATOM 1057 N N . LEU A 1 132 ? -1.657 0.009 -0.379 1.00 92.94 132 LEU A N 1
ATOM 1058 C CA . LEU A 1 132 ? -3.123 -0.041 -0.265 1.00 92.94 132 LEU A CA 1
ATOM 1059 C C . LEU A 1 132 ? -3.627 0.173 1.177 1.00 92.94 132 LEU A C 1
ATOM 1061 O O . LEU A 1 132 ? -4.510 -0.528 1.664 1.00 92.94 132 LEU A O 1
ATOM 1065 N N . GLY A 1 133 ? -3.035 1.128 1.899 1.00 93.31 133 GLY A N 1
ATOM 1066 C CA . GLY A 1 133 ? -3.416 1.454 3.280 1.00 93.31 133 GLY A CA 1
ATOM 1067 C C . GLY A 1 133 ? -2.878 0.509 4.364 1.00 93.31 133 GLY A C 1
ATOM 1068 O O . GLY A 1 133 ? -3.257 0.662 5.524 1.00 93.31 133 GLY A O 1
ATOM 1069 N N . VAL A 1 134 ? -2.001 -0.438 4.020 1.00 95.62 134 VAL A N 1
ATOM 1070 C CA . VAL A 1 134 ? -1.287 -1.300 4.976 1.00 95.62 134 VAL A CA 1
ATOM 1071 C C . VAL A 1 134 ? 0.193 -0.930 4.993 1.00 95.62 134 VAL A C 1
ATOM 1073 O O . VAL A 1 134 ? 0.818 -0.833 3.940 1.00 95.62 134 VAL A O 1
ATOM 1076 N N . GLU A 1 135 ? 0.771 -0.723 6.176 1.00 96.56 135 GLU A N 1
ATOM 1077 C CA . GLU A 1 135 ? 2.212 -0.481 6.315 1.00 96.56 135 GLU A CA 1
ATOM 1078 C C . GLU A 1 135 ? 2.970 -1.819 6.300 1.00 96.56 135 GLU A C 1
ATOM 1080 O O . GLU A 1 135 ? 2.901 -2.603 7.246 1.00 96.56 135 GLU A O 1
ATOM 1085 N N . ILE A 1 136 ? 3.686 -2.095 5.212 1.00 95.88 136 ILE A N 1
ATOM 1086 C CA . ILE A 1 136 ? 4.504 -3.301 5.054 1.00 95.88 136 ILE A CA 1
ATOM 1087 C C . ILE A 1 136 ? 5.942 -2.945 5.411 1.00 95.88 136 ILE A C 1
ATOM 1089 O O . ILE A 1 136 ? 6.482 -1.985 4.864 1.00 95.88 136 ILE A O 1
ATOM 1093 N N . ASP A 1 137 ? 6.561 -3.709 6.311 1.00 94.50 137 ASP A N 1
ATOM 1094 C CA . ASP A 1 137 ? 7.995 -3.623 6.583 1.00 94.50 137 ASP A CA 1
ATOM 1095 C C . ASP A 1 137 ? 8.783 -4.717 5.849 1.00 94.50 137 ASP A C 1
ATOM 1097 O O . ASP A 1 137 ? 8.273 -5.809 5.595 1.00 94.50 137 ASP A O 1
ATOM 1101 N N . ASN A 1 138 ? 10.053 -4.449 5.549 1.00 93.56 138 ASN A N 1
ATOM 1102 C CA . ASN A 1 138 ? 10.948 -5.352 4.815 1.00 93.56 138 ASN A CA 1
ATOM 1103 C C . ASN A 1 138 ? 11.238 -6.695 5.525 1.00 93.56 138 ASN A C 1
ATOM 1105 O O . ASN A 1 138 ? 11.841 -7.596 4.930 1.00 93.56 138 ASN A O 1
ATOM 1109 N N . LYS A 1 139 ? 10.818 -6.848 6.788 1.00 92.06 139 LYS A N 1
ATOM 1110 C CA . LYS A 1 139 ? 10.890 -8.088 7.575 1.00 92.06 139 LYS A CA 1
ATOM 1111 C C . LYS A 1 139 ? 9.522 -8.727 7.822 1.00 92.06 139 LYS A C 1
ATOM 1113 O O . LYS A 1 139 ? 9.475 -9.784 8.449 1.00 92.06 139 LYS A O 1
ATOM 1118 N N . LEU A 1 140 ? 8.440 -8.135 7.310 1.00 92.75 140 LEU A N 1
ATOM 1119 C CA . LEU A 1 140 ? 7.060 -8.594 7.482 1.00 92.75 140 LEU A CA 1
ATOM 1120 C C . LEU A 1 140 ? 6.692 -8.823 8.962 1.00 92.75 140 LEU A C 1
ATOM 1122 O O . LEU A 1 140 ? 6.007 -9.787 9.308 1.00 92.75 140 LEU A O 1
ATOM 1126 N N . LEU A 1 141 ? 7.179 -7.954 9.853 1.00 93.19 141 LEU A N 1
ATOM 1127 C CA . LEU A 1 141 ? 6.914 -8.009 11.295 1.00 93.19 141 LEU A CA 1
ATOM 1128 C C . LEU A 1 141 ? 5.570 -7.377 11.675 1.00 93.19 141 LEU A C 1
ATOM 1130 O O . LEU A 1 141 ? 5.033 -7.681 12.744 1.00 93.19 141 LEU A O 1
ATOM 1134 N N . TRP A 1 142 ? 5.043 -6.482 10.836 1.00 94.94 142 TRP A N 1
ATOM 1135 C CA . TRP A 1 142 ? 3.768 -5.768 10.995 1.00 94.94 142 TRP A CA 1
ATOM 1136 C C . TRP A 1 142 ? 3.688 -4.839 12.210 1.00 94.94 142 TRP A C 1
ATOM 1138 O O . TRP A 1 142 ? 2.627 -4.294 12.515 1.00 94.94 142 TRP A O 1
ATOM 1148 N N . LYS A 1 143 ? 4.803 -4.617 12.915 1.00 94.88 143 LYS A N 1
ATOM 1149 C CA . LYS A 1 143 ? 4.849 -3.804 14.138 1.00 94.88 143 LYS A CA 1
ATOM 1150 C C . LYS A 1 143 ? 4.364 -2.373 13.889 1.00 94.88 143 LYS A C 1
ATOM 1152 O O . LYS A 1 143 ? 3.570 -1.856 14.674 1.00 94.88 143 LYS A O 1
ATOM 1157 N N . ASN A 1 144 ? 4.835 -1.752 12.809 1.00 95.44 144 ASN A N 1
ATOM 1158 C CA . ASN A 1 144 ? 4.491 -0.374 12.461 1.00 95.44 144 ASN A CA 1
ATOM 1159 C C . ASN A 1 144 ? 3.000 -0.255 12.130 1.00 95.44 144 ASN A C 1
ATOM 1161 O O . ASN A 1 144 ? 2.301 0.539 12.759 1.00 95.44 144 ASN A O 1
ATOM 1165 N N . HIS A 1 145 ? 2.490 -1.155 11.283 1.00 97.06 145 HIS A N 1
ATOM 1166 C CA . HIS A 1 145 ? 1.069 -1.216 10.943 1.00 97.06 145 HIS A CA 1
ATOM 1167 C C . HIS A 1 145 ? 0.173 -1.429 12.163 1.00 97.06 145 HIS A C 1
ATOM 1169 O O . HIS A 1 145 ? -0.805 -0.710 12.363 1.00 97.06 145 HIS A O 1
ATOM 1175 N N . ILE A 1 146 ? 0.515 -2.377 13.037 1.00 96.44 146 ILE A N 1
ATOM 1176 C CA . ILE A 1 146 ? -0.281 -2.628 14.244 1.00 96.44 146 ILE A CA 1
ATOM 1177 C C . ILE A 1 146 ? -0.276 -1.395 15.155 1.00 96.44 146 ILE A C 1
ATOM 1179 O O . ILE A 1 146 ? -1.322 -1.035 15.702 1.00 96.44 146 ILE A O 1
ATOM 1183 N N . GLN A 1 147 ? 0.860 -0.704 15.289 1.00 96.06 147 GLN A N 1
ATOM 1184 C CA . GLN A 1 147 ? 0.928 0.548 16.042 1.00 96.06 147 GLN A CA 1
ATOM 1185 C C . GLN A 1 147 ? 0.073 1.647 15.395 1.00 96.06 147 GLN A C 1
ATOM 1187 O O . GLN A 1 147 ? -0.636 2.366 16.107 1.00 96.06 147 GLN A O 1
ATOM 1192 N N . HIS A 1 148 ? 0.086 1.757 14.064 1.00 95.88 148 HIS A N 1
ATOM 1193 C CA . HIS A 1 148 ? -0.771 2.671 13.312 1.00 95.88 148 HIS A CA 1
ATOM 1194 C C . HIS A 1 148 ? -2.253 2.420 13.626 1.00 95.88 148 HIS A C 1
ATOM 1196 O O . HIS A 1 148 ? -2.979 3.342 14.016 1.00 95.88 148 HIS A O 1
ATOM 1202 N N . VAL A 1 149 ? -2.695 1.163 13.530 1.00 96.56 149 VAL A N 1
ATOM 1203 C CA . VAL A 1 149 ? -4.071 0.748 13.839 1.00 96.56 149 VAL A CA 1
ATOM 1204 C C . VAL A 1 149 ? -4.413 1.037 15.305 1.00 96.56 149 VAL A C 1
ATOM 1206 O O . VAL A 1 149 ? -5.462 1.620 15.591 1.00 96.56 149 VAL A O 1
ATOM 1209 N N . CYS A 1 150 ? -3.511 0.732 16.244 1.00 96.62 150 CYS A N 1
ATOM 1210 C CA . CYS A 1 150 ? -3.689 1.052 17.664 1.00 96.62 150 CYS A CA 1
ATOM 1211 C C . CYS A 1 150 ? -3.887 2.555 17.896 1.00 96.62 150 CYS A C 1
ATOM 1213 O O . CYS A 1 150 ? -4.761 2.948 18.673 1.00 96.62 150 CYS A O 1
ATOM 1215 N N . ASN A 1 151 ? -3.120 3.405 17.210 1.00 95.94 151 ASN A N 1
ATOM 1216 C CA . ASN A 1 151 ? -3.235 4.859 17.320 1.00 95.94 151 ASN A CA 1
ATOM 1217 C C . ASN A 1 151 ? -4.586 5.365 16.789 1.00 95.94 151 ASN A C 1
ATOM 1219 O O . ASN A 1 151 ? -5.198 6.241 17.406 1.00 95.94 151 ASN A O 1
ATOM 1223 N N . LYS A 1 152 ? -5.081 4.805 15.676 1.00 95.25 152 LYS A N 1
ATOM 1224 C CA . LYS A 1 152 ? -6.409 5.130 15.124 1.00 95.25 152 LYS A CA 1
ATOM 1225 C C . LYS A 1 152 ? -7.523 4.720 16.086 1.00 95.25 152 LYS A C 1
ATOM 1227 O O . LYS A 1 152 ? -8.344 5.555 16.461 1.00 95.25 152 LYS A O 1
ATOM 1232 N N . ILE A 1 153 ? -7.488 3.477 16.564 1.00 95.94 153 ILE A N 1
ATOM 1233 C CA . ILE A 1 153 ? -8.482 2.937 17.501 1.00 95.94 153 ILE A CA 1
ATOM 1234 C C . ILE A 1 153 ? -8.467 3.696 18.831 1.00 95.94 153 ILE A C 1
ATOM 1236 O O . ILE A 1 153 ? -9.527 3.982 19.380 1.00 95.94 153 ILE A O 1
ATOM 1240 N N . SER A 1 154 ? -7.295 4.071 19.346 1.00 95.62 154 SER A N 1
ATOM 1241 C CA . SER A 1 154 ? -7.180 4.802 20.616 1.00 95.62 154 SER A CA 1
ATOM 1242 C C . SER A 1 154 ? -7.904 6.149 20.580 1.00 95.62 154 SER A C 1
ATOM 1244 O O . SER A 1 154 ? -8.566 6.512 21.554 1.00 95.62 154 SER A O 1
ATOM 1246 N N . LYS A 1 155 ? -7.848 6.862 19.446 1.00 94.25 155 LYS A N 1
ATOM 1247 C CA . LYS A 1 155 ? -8.617 8.102 19.242 1.00 94.25 155 LYS A CA 1
ATOM 1248 C C . LYS A 1 155 ? -10.123 7.829 19.257 1.00 94.25 155 LYS A C 1
ATOM 1250 O O . LYS A 1 155 ? -10.855 8.501 19.982 1.00 94.25 155 LYS A O 1
ATOM 1255 N N . SER A 1 156 ? -10.573 6.798 18.537 1.00 94.62 156 SER A N 1
ATOM 1256 C CA . SER A 1 156 ? -11.980 6.371 18.521 1.00 94.62 156 SER A CA 1
ATOM 1257 C C . SER A 1 156 ? -12.481 5.945 19.907 1.00 94.62 156 SER A C 1
ATOM 1259 O O . SER A 1 156 ? -13.621 6.229 20.269 1.00 94.62 156 SER A O 1
ATOM 1261 N N . ILE A 1 157 ? -11.630 5.315 20.722 1.00 94.62 157 ILE A N 1
ATOM 1262 C CA . ILE A 1 157 ? -11.951 4.953 22.110 1.00 94.62 157 ILE A CA 1
ATOM 1263 C C . ILE A 1 157 ? -12.182 6.201 22.969 1.00 94.62 157 ILE A C 1
ATOM 1265 O O . ILE A 1 157 ? -13.096 6.199 23.789 1.00 94.62 157 ILE A O 1
ATOM 1269 N N . GLY A 1 158 ? -11.400 7.268 22.781 1.00 93.19 158 GLY A N 1
ATOM 1270 C CA . GLY A 1 158 ? -11.625 8.543 23.472 1.00 93.19 158 GLY A CA 1
ATOM 1271 C C . GLY A 1 158 ? -13.016 9.116 23.186 1.00 93.19 158 GLY A C 1
ATOM 1272 O O . GLY A 1 158 ? -13.732 9.498 24.111 1.00 93.19 158 GLY A O 1
ATOM 1273 N N . ILE A 1 159 ? -13.438 9.077 21.920 1.00 92.81 159 ILE A N 1
ATOM 1274 C CA . ILE A 1 159 ? -14.790 9.475 21.502 1.00 92.81 159 ILE A CA 1
ATOM 1275 C C . ILE A 1 159 ? -15.840 8.572 22.165 1.00 92.81 159 ILE A C 1
ATOM 1277 O O . ILE A 1 159 ? -16.805 9.058 22.750 1.00 92.81 159 ILE A O 1
ATOM 1281 N N . LEU A 1 160 ? -15.626 7.255 22.147 1.00 94.25 160 LEU A N 1
ATOM 1282 C CA . LEU A 1 160 ? -16.535 6.282 22.756 1.00 94.25 160 LEU A CA 1
ATOM 1283 C C . LEU A 1 160 ? -16.698 6.498 24.271 1.00 94.25 160 LEU A C 1
ATOM 1285 O O . LEU A 1 160 ? -17.807 6.373 24.790 1.00 94.25 160 LEU A O 1
ATOM 1289 N N . CYS A 1 161 ? -15.622 6.867 24.975 1.00 93.44 161 CYS A N 1
ATOM 1290 C CA . CYS A 1 161 ? -15.657 7.215 26.398 1.00 93.44 161 CYS A CA 1
ATOM 1291 C C . CYS A 1 161 ? -16.577 8.400 26.691 1.00 93.44 161 CYS A C 1
ATOM 1293 O O . CYS A 1 161 ? -17.261 8.379 27.707 1.00 93.44 161 CYS A O 1
ATOM 1295 N N . TYR A 1 162 ? -16.594 9.416 25.830 1.00 93.25 162 TYR A N 1
ATOM 1296 C CA . TYR A 1 162 ? -17.489 10.559 25.985 1.00 93.25 162 TYR A CA 1
ATOM 1297 C C . TYR A 1 162 ? -18.939 10.165 25.666 1.00 93.25 162 TYR A C 1
ATOM 1299 O O . TYR A 1 162 ? -19.849 10.362 26.472 1.00 93.25 162 TYR A O 1
ATOM 1307 N N . LEU A 1 163 ? -19.151 9.506 24.525 1.00 93.75 163 LEU A N 1
ATOM 1308 C CA . LEU A 1 163 ? -20.487 9.165 24.031 1.00 93.75 163 LEU A CA 1
ATOM 1309 C C . LEU A 1 163 ? -21.223 8.136 24.901 1.00 93.75 163 LEU A C 1
ATOM 1311 O O . LEU A 1 163 ? -22.455 8.140 24.919 1.00 93.75 163 LEU A O 1
ATOM 1315 N N . ARG A 1 164 ? -20.513 7.299 25.675 1.00 93.31 164 ARG A N 1
ATOM 1316 C CA . ARG A 1 164 ? -21.131 6.298 26.573 1.00 93.31 164 ARG A CA 1
ATOM 1317 C C . ARG A 1 164 ? -22.129 6.888 27.579 1.00 93.31 164 ARG A C 1
ATOM 1319 O O . ARG A 1 164 ? -22.932 6.147 28.144 1.00 93.31 164 ARG A O 1
ATOM 1326 N N . HIS A 1 165 ? -21.997 8.179 27.889 1.00 93.31 165 HIS A N 1
ATOM 1327 C CA . HIS A 1 165 ? -22.837 8.882 28.858 1.00 93.31 165 HIS A CA 1
ATOM 1328 C C . HIS A 1 165 ? -24.094 9.482 28.220 1.00 93.31 165 HIS A C 1
ATOM 1330 O O . HIS A 1 165 ? -25.040 9.790 28.936 1.00 93.31 165 HIS A O 1
ATOM 1336 N N . HIS A 1 166 ? -24.112 9.609 26.892 1.00 93.88 166 HIS A N 1
ATOM 1337 C CA . HIS A 1 166 ? -25.162 10.303 26.148 1.00 93.88 166 HIS A CA 1
ATOM 1338 C C . HIS A 1 166 ? -26.016 9.371 25.285 1.00 93.88 166 HIS A C 1
ATOM 1340 O O . HIS A 1 166 ? -27.141 9.728 24.951 1.00 93.88 166 HIS A O 1
ATOM 1346 N N . PHE A 1 167 ? -25.507 8.188 24.928 1.00 94.12 167 PHE A N 1
ATOM 1347 C CA . PHE A 1 167 ? -26.163 7.300 23.968 1.00 94.12 167 PHE A CA 1
ATOM 1348 C C . PHE A 1 167 ? -26.412 5.884 24.513 1.00 94.12 167 PHE A C 1
ATOM 1350 O O . PHE A 1 167 ? -25.610 5.374 25.302 1.00 94.12 167 PHE A O 1
ATOM 1357 N N . PRO A 1 168 ? -27.500 5.220 24.070 1.00 94.06 168 PRO A N 1
ATOM 1358 C CA . PRO A 1 168 ? -27.770 3.817 24.368 1.00 94.06 168 PRO A CA 1
ATOM 1359 C C . PRO A 1 168 ? -26.761 2.877 23.693 1.00 94.06 168 PRO A C 1
ATOM 1361 O O . PRO A 1 168 ? -26.089 3.227 22.719 1.00 94.06 168 PRO A O 1
ATOM 1364 N N . ILE A 1 169 ? -26.694 1.642 24.199 1.00 93.88 169 ILE A N 1
ATOM 1365 C CA . ILE A 1 169 ? -25.713 0.627 23.792 1.00 93.88 169 ILE A CA 1
ATOM 1366 C C . ILE A 1 169 ? -25.742 0.299 22.294 1.00 93.88 169 ILE A C 1
ATOM 1368 O O . ILE A 1 169 ? -24.685 0.068 21.708 1.00 93.88 169 ILE A O 1
ATOM 1372 N N . ASP A 1 170 ? -26.914 0.317 21.659 1.00 95.06 170 ASP A N 1
ATOM 1373 C CA . ASP A 1 170 ? -27.052 -0.020 20.239 1.00 95.06 170 ASP A CA 1
ATOM 1374 C C . ASP A 1 170 ? -26.376 1.021 19.341 1.00 95.06 170 ASP A C 1
ATOM 1376 O O . ASP A 1 170 ? -25.661 0.671 18.403 1.00 95.06 170 ASP A O 1
ATOM 1380 N N . ILE A 1 171 ? -26.495 2.307 19.690 1.00 94.88 171 ILE A N 1
ATOM 1381 C CA . ILE A 1 171 ? -25.810 3.394 18.978 1.00 94.88 171 ILE A CA 1
ATOM 1382 C C . ILE A 1 171 ? -24.298 3.292 19.202 1.00 94.88 171 ILE A C 1
ATOM 1384 O O . ILE A 1 171 ? -23.522 3.384 18.249 1.00 94.88 171 ILE A O 1
ATOM 1388 N N . LEU A 1 172 ? -23.863 3.021 20.438 1.00 95.31 172 LEU A N 1
ATOM 1389 C CA . LEU A 1 172 ? -22.445 2.798 20.741 1.00 95.31 172 LEU A CA 1
ATOM 1390 C C . LEU A 1 172 ? -21.874 1.607 19.960 1.00 95.31 172 LEU A C 1
ATOM 1392 O O . LEU A 1 172 ? -20.719 1.651 19.536 1.00 95.31 172 LEU A O 1
ATOM 1396 N N . ARG A 1 173 ? -22.675 0.560 19.724 1.00 95.75 173 ARG A N 1
ATOM 1397 C CA . ARG A 1 173 ? -22.285 -0.594 18.905 1.00 95.75 173 ARG A CA 1
ATOM 1398 C C . ARG A 1 173 ? -22.096 -0.209 17.444 1.00 95.75 173 ARG A C 1
ATOM 1400 O O . ARG A 1 173 ? -21.092 -0.603 16.858 1.00 95.75 173 ARG A O 1
ATOM 1407 N N . THR A 1 174 ? -22.991 0.589 16.873 1.00 95.69 174 THR A N 1
ATOM 1408 C CA . THR A 1 174 ? -22.830 1.108 15.504 1.00 95.69 174 THR A CA 1
ATOM 1409 C C . THR A 1 174 ? -21.563 1.956 15.372 1.00 95.69 174 THR A C 1
ATOM 1411 O O . THR A 1 174 ? -20.799 1.805 14.414 1.00 95.69 174 THR A O 1
ATOM 1414 N N . ILE A 1 175 ? -21.282 2.800 16.367 1.00 94.69 175 ILE A N 1
ATOM 1415 C CA . ILE A 1 175 ? -20.054 3.606 16.415 1.00 94.69 175 ILE A CA 1
ATOM 1416 C C . ILE A 1 175 ? -18.815 2.706 16.520 1.00 94.69 175 ILE A C 1
ATOM 1418 O O . ILE A 1 175 ? -17.839 2.909 15.802 1.00 94.69 175 ILE A O 1
ATOM 1422 N N . TYR A 1 176 ? -18.853 1.674 17.364 1.00 96.12 176 TYR A N 1
ATOM 1423 C CA . TYR A 1 176 ? -17.775 0.691 17.459 1.00 96.12 176 TYR A CA 1
ATOM 1424 C C . TYR A 1 176 ? -17.527 -0.016 16.121 1.00 96.12 176 TYR A C 1
ATOM 1426 O O . TYR A 1 176 ? -16.382 -0.091 15.669 1.00 96.12 176 TYR A O 1
ATOM 1434 N N . MET A 1 177 ? -18.587 -0.495 15.463 1.00 96.38 177 MET A N 1
ATOM 1435 C CA . MET A 1 177 ? -18.464 -1.211 14.192 1.00 96.38 177 MET A CA 1
ATOM 1436 C C . MET A 1 177 ? -17.869 -0.326 13.087 1.00 96.38 177 MET A C 1
ATOM 1438 O O . MET A 1 177 ? -17.030 -0.776 12.309 1.00 96.38 177 MET A O 1
ATOM 1442 N N . SER A 1 178 ? -18.249 0.951 13.056 1.00 94.75 178 SER A N 1
ATOM 1443 C CA . SER A 1 178 ? -17.799 1.904 12.034 1.00 94.75 178 SER A CA 1
ATOM 1444 C C . SER A 1 178 ? -16.412 2.501 12.293 1.00 94.75 178 SER A C 1
ATOM 1446 O O . SER A 1 178 ? -15.652 2.666 11.341 1.00 94.75 178 SER A O 1
ATOM 1448 N N . LEU A 1 179 ? -16.052 2.813 13.546 1.00 94.00 179 LEU A N 1
ATOM 1449 C CA . LEU A 1 179 ? -14.824 3.560 13.879 1.00 94.00 179 LEU A CA 1
ATOM 1450 C C . LEU A 1 179 ? -13.704 2.726 14.507 1.00 94.00 179 LEU A C 1
ATOM 1452 O O . LEU A 1 179 ? -12.587 3.232 14.650 1.00 94.00 179 LEU A O 1
ATOM 1456 N N . ILE A 1 180 ? -13.989 1.500 14.949 1.00 95.62 180 ILE A N 1
ATOM 1457 C CA . ILE A 1 180 ? -13.001 0.609 15.574 1.00 95.62 180 ILE A CA 1
ATOM 1458 C C . ILE A 1 180 ? -12.905 -0.697 14.790 1.00 95.62 180 ILE A C 1
ATOM 1460 O O . ILE A 1 180 ? -11.823 -1.043 14.319 1.00 95.62 180 ILE A O 1
ATOM 1464 N N . TYR A 1 181 ? -14.019 -1.413 14.626 1.00 95.88 181 TYR A N 1
ATOM 1465 C CA . TYR A 1 181 ? -14.019 -2.724 13.974 1.00 95.88 181 TYR A CA 1
ATOM 1466 C C . TYR A 1 181 ? -13.603 -2.653 12.501 1.00 95.88 181 TYR A C 1
ATOM 1468 O O . TYR A 1 181 ? -12.881 -3.528 12.040 1.00 95.88 181 TYR A O 1
ATOM 1476 N N . SER A 1 182 ? -13.979 -1.591 11.785 1.00 95.62 182 SER A N 1
ATOM 1477 C CA . SER A 1 182 ? -13.538 -1.342 10.406 1.00 95.62 182 SER A CA 1
ATOM 1478 C C . SER A 1 182 ? -12.009 -1.380 10.259 1.00 95.62 182 SER A C 1
ATOM 1480 O O . SER A 1 182 ? -11.504 -2.080 9.384 1.00 95.62 182 SER A O 1
ATOM 1482 N N . TYR A 1 183 ? -11.267 -0.723 11.158 1.00 95.12 183 TYR A N 1
ATOM 1483 C CA . TYR A 1 183 ? -9.799 -0.753 11.174 1.00 95.12 183 TYR A CA 1
ATOM 1484 C C . TYR A 1 183 ? -9.233 -2.117 11.577 1.00 95.12 183 TYR A C 1
ATOM 1486 O O . TYR A 1 183 ? -8.205 -2.526 11.049 1.00 95.12 183 TYR A O 1
ATOM 1494 N N . LEU A 1 184 ? -9.891 -2.819 12.505 1.00 94.81 184 LEU A N 1
ATOM 1495 C CA . LEU A 1 184 ? -9.481 -4.166 12.917 1.00 94.81 184 LEU A CA 1
ATOM 1496 C C . LEU A 1 184 ? -9.678 -5.197 11.804 1.00 94.81 184 LEU A C 1
ATOM 1498 O O . LEU A 1 184 ? -8.902 -6.138 11.703 1.00 94.81 184 LEU A O 1
ATOM 1502 N N . ASN A 1 185 ? -10.728 -5.041 11.000 1.00 95.00 185 ASN A N 1
ATOM 1503 C CA . ASN A 1 185 ? -11.089 -5.989 9.954 1.00 95.00 185 ASN A CA 1
ATOM 1504 C C . ASN A 1 185 ? -10.320 -5.737 8.647 1.00 95.00 185 ASN A C 1
ATOM 1506 O O . ASN A 1 185 ? -10.060 -6.672 7.888 1.00 95.00 185 ASN A O 1
ATOM 1510 N N . TYR A 1 186 ? -9.937 -4.485 8.382 1.00 96.31 186 TYR A N 1
ATOM 1511 C CA . TYR A 1 186 ? -9.240 -4.108 7.156 1.00 96.31 186 TYR A CA 1
ATOM 1512 C C . TYR A 1 186 ? -7.907 -4.854 6.994 1.00 96.31 186 TYR A C 1
ATOM 1514 O O . TYR A 1 186 ? -6.993 -4.729 7.812 1.00 96.31 186 TYR A O 1
ATOM 1522 N N . CYS A 1 187 ? -7.800 -5.647 5.924 1.00 94.88 187 CYS A N 1
ATOM 1523 C CA . CYS A 1 187 ? -6.635 -6.480 5.601 1.00 94.88 187 CYS A CA 1
ATOM 1524 C C . CYS A 1 187 ? -6.165 -7.405 6.741 1.00 94.88 187 CYS A C 1
ATOM 1526 O O . CYS A 1 187 ? -5.010 -7.829 6.744 1.00 94.88 187 CYS A O 1
ATOM 1528 N N . ASN A 1 188 ? -7.041 -7.762 7.686 1.00 93.75 188 ASN A N 1
ATOM 1529 C CA . ASN A 1 188 ? -6.677 -8.574 8.853 1.00 93.75 188 ASN A CA 1
ATOM 1530 C C . ASN A 1 188 ? -6.095 -9.949 8.476 1.00 93.75 188 ASN A C 1
ATOM 1532 O O . ASN A 1 188 ? -5.264 -10.493 9.188 1.00 93.75 188 ASN A O 1
ATOM 1536 N N . VAL A 1 189 ? -6.468 -10.497 7.317 1.00 94.75 189 VAL A N 1
ATOM 1537 C CA . VAL A 1 189 ? -5.903 -11.757 6.799 1.00 94.75 189 VAL A CA 1
ATOM 1538 C C . VAL A 1 189 ? -4.382 -11.673 6.591 1.00 94.75 189 VAL A C 1
ATOM 1540 O O . VAL A 1 189 ? -3.702 -12.689 6.662 1.00 94.75 189 VAL A O 1
ATOM 1543 N N . VAL A 1 190 ? -3.843 -10.473 6.357 1.00 93.62 190 VAL A N 1
ATOM 1544 C CA . VAL A 1 190 ? -2.419 -10.257 6.069 1.00 93.62 190 VAL A CA 1
ATOM 1545 C C . VAL A 1 190 ? -1.596 -10.107 7.350 1.00 93.62 190 VAL A C 1
ATOM 1547 O O . VAL A 1 190 ? -0.567 -10.756 7.503 1.00 93.62 190 VAL A O 1
ATOM 1550 N N . TRP A 1 191 ? -2.039 -9.254 8.277 1.00 94.19 191 TRP A N 1
ATOM 1551 C CA . TRP A 1 191 ? -1.263 -8.876 9.468 1.00 94.19 191 TRP A CA 1
ATOM 1552 C C . TRP A 1 191 ? -1.805 -9.479 10.774 1.00 94.19 191 TRP A C 1
ATOM 1554 O O . TRP A 1 191 ? -1.138 -9.428 11.808 1.00 94.19 191 TRP A O 1
ATOM 1564 N N . GLY A 1 192 ? -2.997 -10.079 10.755 1.00 91.69 192 GLY A N 1
ATOM 1565 C CA . GLY A 1 192 ? -3.650 -10.668 11.929 1.00 91.69 192 GLY A CA 1
ATOM 1566 C C . GLY A 1 192 ? -2.949 -11.910 12.480 1.00 91.69 192 GLY A C 1
ATOM 1567 O O . GLY A 1 192 ? -3.194 -12.292 13.621 1.00 91.69 192 GLY A O 1
ATOM 1568 N N . SER A 1 193 ? -2.045 -12.516 11.704 1.00 91.25 193 SER A N 1
ATOM 1569 C CA . SER A 1 193 ? -1.171 -13.618 12.127 1.00 91.25 193 SER A CA 1
ATOM 1570 C C . SER A 1 193 ? 0.207 -13.155 12.616 1.00 91.25 193 SER A C 1
ATOM 1572 O O . SER A 1 193 ? 1.114 -13.977 12.752 1.00 91.25 193 SER A O 1
ATOM 1574 N N . ALA A 1 194 ? 0.401 -11.853 12.852 1.00 93.25 194 ALA A N 1
ATOM 1575 C CA . ALA A 1 194 ? 1.642 -11.330 13.412 1.00 93.25 194 ALA A CA 1
ATOM 1576 C C . ALA A 1 194 ? 1.937 -11.904 14.811 1.00 93.25 194 ALA A C 1
ATOM 1578 O O . ALA A 1 194 ? 1.082 -12.495 15.476 1.00 93.25 194 ALA A O 1
ATOM 1579 N N . TYR A 1 195 ? 3.164 -11.697 15.294 1.00 91.25 195 TYR A N 1
ATOM 1580 C CA . TYR A 1 195 ? 3.573 -12.179 16.611 1.00 91.25 195 TYR A CA 1
ATOM 1581 C C . TYR A 1 195 ? 2.624 -11.705 17.721 1.00 91.25 195 TYR A C 1
ATOM 1583 O O . TYR A 1 195 ? 2.265 -10.528 17.807 1.00 91.25 195 TYR A O 1
ATOM 1591 N N . ALA A 1 196 ? 2.280 -12.614 18.637 1.00 92.00 196 ALA A N 1
ATOM 1592 C CA . ALA A 1 196 ? 1.344 -12.343 19.730 1.00 92.00 196 ALA A CA 1
ATOM 1593 C C . ALA A 1 196 ? 1.752 -11.132 20.593 1.00 92.00 196 ALA A C 1
ATOM 1595 O O . ALA A 1 196 ? 0.894 -10.394 21.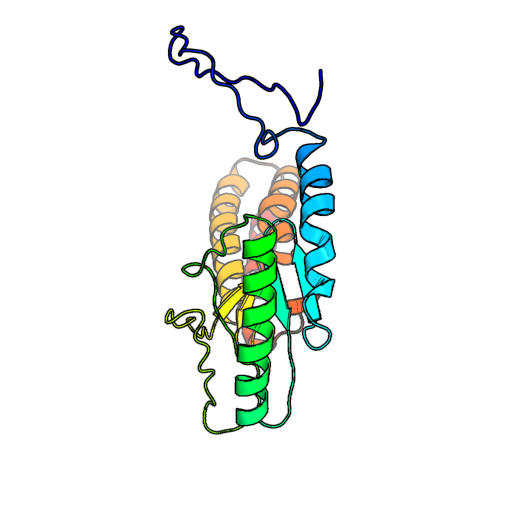079 1.00 92.00 196 ALA A O 1
ATOM 1596 N N . CYS A 1 197 ? 3.058 -10.887 20.753 1.00 92.69 197 CYS A N 1
ATOM 1597 C CA . CYS A 1 197 ? 3.570 -9.716 21.463 1.00 92.69 197 CYS A CA 1
ATOM 1598 C C . CYS A 1 197 ? 3.188 -8.391 20.779 1.00 92.69 197 CYS A C 1
ATOM 1600 O O . CYS A 1 197 ? 2.885 -7.423 21.475 1.00 92.69 197 CYS A O 1
ATOM 1602 N N . HIS A 1 198 ? 3.140 -8.355 19.443 1.00 91.94 198 HIS A N 1
ATOM 1603 C CA . HIS A 1 198 ? 2.717 -7.187 18.670 1.00 91.94 198 HIS A CA 1
ATOM 1604 C C . HIS A 1 198 ? 1.197 -7.033 18.647 1.00 91.94 198 HIS A C 1
ATOM 1606 O O . HIS A 1 198 ? 0.714 -5.908 18.687 1.00 91.94 198 HIS A O 1
ATOM 1612 N N . LEU A 1 199 ? 0.435 -8.131 18.664 1.00 94.06 199 LEU A N 1
ATOM 1613 C CA . LEU A 1 199 ? -1.035 -8.091 18.683 1.00 94.06 199 LEU A CA 1
ATOM 1614 C C . LEU A 1 199 ? -1.625 -7.757 20.065 1.00 94.06 199 LEU A C 1
ATOM 1616 O O . LEU A 1 199 ? -2.749 -7.257 20.162 1.00 94.06 199 LEU A O 1
ATOM 1620 N N . LYS A 1 200 ? -0.887 -8.000 21.155 1.00 95.00 200 LYS A N 1
ATOM 1621 C CA . LYS A 1 200 ? -1.367 -7.789 22.533 1.00 95.00 200 LYS A CA 1
ATOM 1622 C C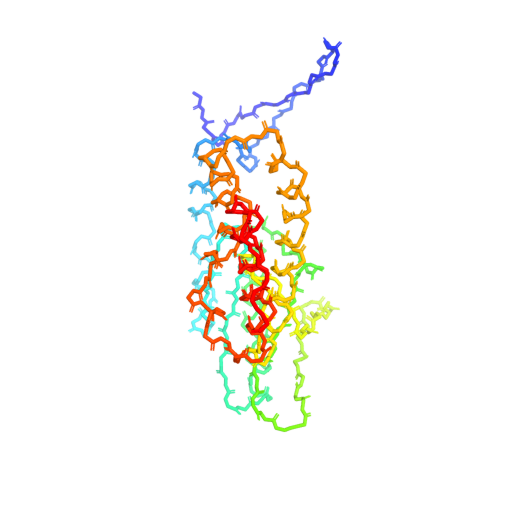 . LYS A 1 200 ? -1.907 -6.368 22.807 1.00 95.00 200 LYS A C 1
ATOM 1624 O O . LYS A 1 200 ? -2.995 -6.277 23.391 1.00 95.00 200 LYS A O 1
ATOM 1629 N N . PRO A 1 201 ? -1.239 -5.265 22.409 1.00 94.62 201 PRO A N 1
ATOM 1630 C CA . PRO A 1 201 ? -1.780 -3.910 22.556 1.00 94.62 201 PRO A CA 1
ATOM 1631 C C . PRO A 1 201 ? -3.137 -3.730 21.864 1.00 94.62 201 PRO A C 1
ATOM 1633 O O . PRO A 1 201 ? -4.064 -3.180 22.458 1.00 94.62 201 PRO A O 1
ATOM 1636 N N . LEU A 1 202 ? -3.287 -4.265 20.652 1.00 94.75 202 LEU A N 1
ATOM 1637 C CA . LEU A 1 202 ? -4.509 -4.167 19.857 1.00 94.75 202 LEU A CA 1
ATOM 1638 C C . LEU A 1 202 ? -5.675 -4.922 20.515 1.00 94.75 202 LEU A C 1
ATOM 1640 O O . LEU A 1 202 ? -6.754 -4.353 20.693 1.00 94.75 202 LEU A O 1
ATOM 1644 N N . ILE A 1 203 ? -5.437 -6.145 20.998 1.00 93.81 203 ILE A N 1
ATOM 1645 C CA . ILE A 1 203 ? -6.428 -6.920 21.770 1.00 93.81 203 ILE A CA 1
ATOM 16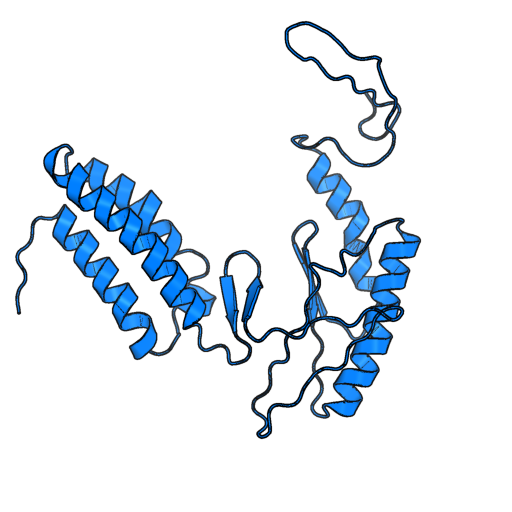46 C C . ILE A 1 203 ? -6.819 -6.181 23.059 1.00 93.81 203 ILE A C 1
ATOM 1648 O O . ILE A 1 203 ? -7.988 -6.156 23.449 1.00 93.81 203 ILE A O 1
ATOM 1652 N N . THR A 1 204 ? -5.849 -5.554 23.727 1.00 95.38 204 THR A N 1
ATOM 1653 C CA . THR A 1 204 ? -6.094 -4.781 24.954 1.00 95.38 204 THR A CA 1
ATOM 1654 C C . THR A 1 204 ? -7.004 -3.584 24.676 1.00 95.38 204 THR A C 1
ATOM 1656 O O . THR A 1 204 ? -7.973 -3.369 25.410 1.00 95.38 204 THR A O 1
ATOM 1659 N N . LEU A 1 205 ? -6.757 -2.842 23.591 1.00 95.62 205 LEU A N 1
ATOM 1660 C CA . LEU A 1 205 ? -7.613 -1.733 23.164 1.00 95.62 205 LEU A CA 1
ATOM 1661 C C . LEU A 1 205 ? -9.016 -2.214 22.778 1.00 95.62 205 LEU A C 1
ATOM 1663 O O . LEU A 1 205 ? -10.005 -1.603 23.188 1.00 95.62 205 LEU A O 1
ATOM 1667 N N . GLN A 1 206 ? -9.122 -3.340 22.070 1.00 94.75 206 GLN A N 1
ATOM 1668 C CA . GLN A 1 206 ? -10.416 -3.925 21.727 1.00 94.75 206 GLN A CA 1
ATOM 1669 C C . GLN A 1 206 ? -11.210 -4.298 22.989 1.00 94.75 206 GLN A C 1
ATOM 1671 O O . GLN A 1 206 ? -12.352 -3.863 23.145 1.00 94.75 206 GLN A O 1
ATOM 1676 N N . LYS A 1 207 ? -10.604 -5.005 23.950 1.00 94.31 207 LYS A N 1
ATOM 1677 C CA . LYS A 1 207 ? -11.253 -5.327 25.236 1.00 94.31 207 LYS A CA 1
ATOM 1678 C C . LYS A 1 207 ? -11.661 -4.068 26.003 1.00 94.31 207 LYS A C 1
ATOM 1680 O O . LYS A 1 207 ? -12.764 -4.013 26.546 1.00 94.31 207 LYS A O 1
ATOM 1685 N N . LYS A 1 208 ? -10.806 -3.040 26.018 1.00 93.50 208 LYS A N 1
ATOM 1686 C CA . LYS A 1 208 ? -11.111 -1.740 26.632 1.00 93.50 208 LYS A CA 1
ATOM 1687 C C . LYS A 1 208 ? -12.350 -1.099 26.002 1.00 93.50 208 LYS A C 1
ATOM 1689 O O . LYS A 1 208 ? -13.226 -0.655 26.737 1.00 93.50 208 LYS A O 1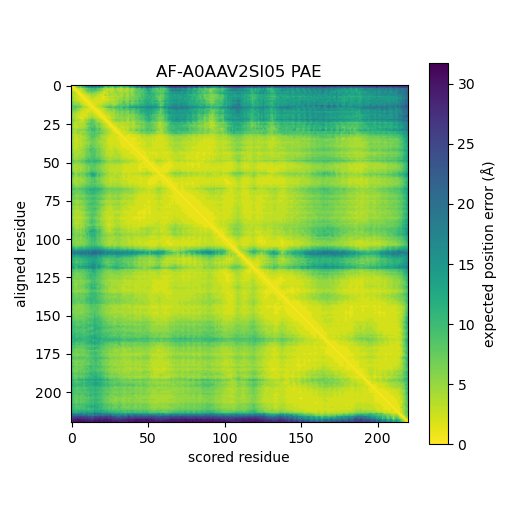
ATOM 1694 N N . SER A 1 209 ? -12.451 -1.091 24.673 1.00 93.88 209 SER A N 1
ATOM 1695 C CA . SER A 1 209 ? -13.603 -0.516 23.966 1.00 93.88 209 SER A CA 1
ATOM 1696 C C . SER A 1 209 ? -14.923 -1.217 24.315 1.00 93.88 209 SER A C 1
ATOM 1698 O O . SER A 1 209 ? -15.902 -0.544 24.631 1.00 93.88 209 SER A O 1
ATOM 1700 N N . ILE A 1 210 ? -14.923 -2.554 24.384 1.00 92.88 210 ILE A N 1
ATOM 1701 C CA . ILE A 1 210 ? -16.106 -3.342 24.762 1.00 92.88 210 ILE A CA 1
ATOM 1702 C C . ILE A 1 210 ? -16.523 -3.016 26.200 1.00 92.88 210 ILE A C 1
ATOM 1704 O O . ILE A 1 210 ? -17.690 -2.722 26.445 1.00 92.88 210 ILE A O 1
ATOM 1708 N N . ARG A 1 211 ? -15.569 -2.975 27.140 1.00 91.38 211 ARG A N 1
ATOM 1709 C CA . ARG A 1 211 ? -15.840 -2.630 28.548 1.00 91.38 211 ARG A CA 1
ATOM 1710 C C . ARG A 1 211 ? -16.428 -1.232 28.717 1.00 91.38 211 ARG A C 1
ATOM 1712 O O . ARG A 1 211 ? -17.311 -1.037 29.547 1.00 91.38 211 ARG A O 1
ATOM 1719 N N . ILE A 1 212 ? -15.955 -0.257 27.940 1.00 91.69 212 ILE A N 1
ATOM 1720 C CA . ILE A 1 212 ? -16.486 1.114 27.961 1.00 91.69 212 ILE A CA 1
ATOM 1721 C C . ILE A 1 212 ? -17.969 1.121 27.584 1.00 91.69 212 ILE A C 1
ATOM 1723 O O . ILE A 1 212 ? -18.769 1.774 28.260 1.00 91.69 212 ILE A O 1
ATOM 1727 N N . MET A 1 213 ? -18.332 0.364 26.547 1.00 91.94 213 MET A N 1
ATOM 1728 C CA . MET A 1 213 ? -19.713 0.241 26.089 1.00 91.94 213 MET A CA 1
ATOM 1729 C C . MET A 1 213 ? -20.592 -0.477 27.117 1.00 91.94 213 MET A C 1
ATOM 1731 O O . MET A 1 213 ? -21.663 0.018 27.456 1.00 91.94 213 MET A O 1
ATOM 1735 N N . THR A 1 214 ? -20.134 -1.612 27.650 1.00 90.69 214 THR A N 1
ATOM 1736 C CA . THR A 1 214 ? -20.909 -2.436 28.596 1.00 90.69 214 THR A CA 1
ATOM 1737 C C . THR A 1 214 ? -20.874 -1.924 30.035 1.00 90.69 214 THR A C 1
ATOM 1739 O O . THR A 1 214 ? -21.587 -2.447 30.886 1.00 90.69 214 THR A O 1
ATOM 1742 N N . LYS A 1 215 ? -20.045 -0.913 30.328 1.00 83.94 215 LYS A N 1
ATOM 1743 C CA . LYS A 1 215 ? -19.772 -0.396 31.679 1.00 83.94 215 LYS A CA 1
ATOM 1744 C C . LYS A 1 215 ? -19.276 -1.476 32.661 1.00 83.94 215 LYS A C 1
ATOM 1746 O O . LYS A 1 215 ? -19.469 -1.342 33.864 1.00 83.94 215 LYS A O 1
ATOM 1751 N N . SER A 1 216 ? -18.631 -2.528 32.158 1.00 83.88 216 SER A N 1
ATOM 1752 C CA . SER A 1 216 ? -18.112 -3.626 32.985 1.00 83.88 216 SER A CA 1
ATOM 1753 C C . SER A 1 216 ? -16.885 -3.199 33.801 1.00 83.88 216 SER A C 1
ATOM 1755 O O . SER A 1 216 ? -16.060 -2.417 33.322 1.00 83.88 216 SER A O 1
ATOM 1757 N N . LEU A 1 217 ? -16.751 -3.738 35.017 1.00 72.62 217 LEU A N 1
ATOM 1758 C CA . LEU A 1 217 ? -15.611 -3.494 35.908 1.00 72.62 217 LEU A CA 1
ATOM 1759 C C . LEU A 1 217 ? -14.314 -4.126 35.363 1.00 72.62 217 LEU A C 1
ATOM 1761 O O . LEU A 1 217 ? -14.344 -5.074 34.571 1.00 72.62 217 LEU A O 1
ATOM 1765 N N . PHE A 1 218 ? -13.164 -3.584 35.775 1.00 65.50 218 PHE A N 1
ATOM 1766 C CA . PHE A 1 218 ? -11.875 -4.249 35.585 1.00 65.50 218 PHE A CA 1
ATOM 1767 C C . PHE A 1 218 ? -11.794 -5.402 36.585 1.00 65.50 218 PHE A C 1
ATOM 1769 O O . PHE A 1 218 ? -11.654 -5.158 37.775 1.00 65.50 218 PHE A O 1
ATOM 1776 N N . ASN A 1 219 ? -11.891 -6.639 36.106 1.00 59.25 219 ASN A N 1
ATOM 1777 C CA . ASN A 1 219 ? -11.395 -7.769 36.883 1.00 59.25 219 ASN A CA 1
ATOM 1778 C C . ASN A 1 219 ? -9.882 -7.832 36.648 1.00 59.25 219 ASN A C 1
ATOM 1780 O O . ASN A 1 219 ? -9.464 -7.829 35.481 1.00 59.25 219 ASN A O 1
ATOM 1784 N N . GLU A 1 220 ? -9.121 -7.776 37.745 1.00 40.84 220 GLU A N 1
ATOM 1785 C CA . GLU A 1 220 ? -7.661 -7.947 37.788 1.00 40.84 220 GLU A CA 1
ATOM 1786 C C . GLU A 1 220 ? -7.221 -9.271 37.150 1.00 40.84 220 GLU A C 1
ATOM 1788 O O . GLU A 1 220 ? -7.939 -10.285 37.316 1.00 40.84 220 GLU A O 1
#

Solvent-accessible surface area (backbone atoms only — not comparable to full-atom values): 13520 Å² total; per-residue (Å²): 135,57,93,64,48,87,35,69,48,64,53,76,57,98,90,45,71,51,76,78,42,83,50,68,71,80,62,61,86,92,46,85,61,30,62,57,55,50,47,73,69,53,65,65,60,62,72,56,38,94,75,54,46,74,47,77,53,91,88,51,74,46,78,44,78,86,59,97,46,67,67,63,36,39,58,50,49,45,58,49,49,52,36,50,51,50,50,33,52,78,66,76,42,83,80,60,63,92,79,46,67,43,69,72,75,68,91,65,83,83,72,83,80,80,79,44,62,59,95,90,42,73,47,51,72,41,61,61,47,76,55,98,89,41,45,46,37,41,78,71,60,39,53,67,34,48,50,53,50,42,56,54,36,53,54,44,41,56,52,48,61,60,46,53,80,78,50,58,63,68,58,52,46,53,50,40,49,66,56,38,46,44,66,62,57,58,68,28,89,75,55,67,80,44,56,66,80,63,46,46,63,49,54,51,51,52,53,49,48,53,30,57,66,71,68,55,78,87,80,133